Protein 4D70 (pdb70)

Secondary structure (DSSP, 8-state):
--HHHHHHHHHHHGGGS-HHHHHHHHTT--TT-EEEEEEEGGGTEEEEEEE--SHHHHHHSEEE-TTSPPTTSSEEEEEE-EETTEE-GGGTTGGG--TT-EEEEE-SS-EEEEEEEEEEEE-TT-GGGG---TTSEEEEEEEEETTTTEEEEEEEEE--/-HHHHHHHHHHHHGGGS-HHHHHHHHHT--TTSEEEEEEEGGGTEEEEEEE--SHHHHHHSEEEPTTSPPTTSSEEEEEE-EETTEE-GGGTTGGG--TT-EEEEE-SS-EEEEEEEEEEEE-TT-GGGG---TTSEEEEEEEEETTTTEEEEEEEEE--

B-factor: mean 38.38, std 15.75, range [11.03, 106.77]

Nearest PDB structures (foldseek):
  4d70-assembly2_B  TM=9.985E-01  e=7.814E-32  Clostridium perfringens
  6bwe-assembly1_B  TM=9.079E-01  e=1.221E-12  Corynebacterium diphtheriae NCTC 13129
  3rbi-assembly2_B  TM=9.084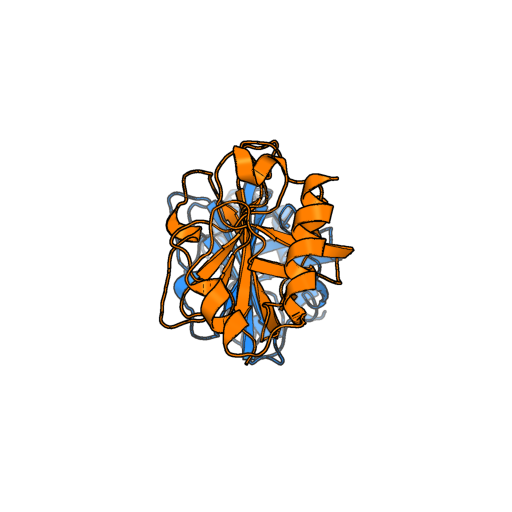E-01  e=9.986E-12  Streptococcus agalactiae serogroup V
  8guu-assembly1_A  TM=8.224E-01  e=3.821E-12  Streptococcus sanguinis SK36
  3rbj-assembly2_B  TM=8.511E-01  e=1.520E-11  Streptococcus agalactiae serogroup V

InterPro domains:
  IPR005754 Sortase family [PF04203] (65-185)
  IPR005754 Sortase family [TIGR01076] (64-184)
  IPR023365 Sortase domain superfamily [G3DSA:2.40.260.10] (28-187)
  IPR023365 Sortase domain superfamily [SSF63817] (53-186)
  IPR042000 Sortase D, type 2 [cd06166] (59-184)

Sequence (320 aa):
SSVEKKTLEEFKEKFNYSEEEKKKTLEEIKNGDGIALIDIEEKIGVHTVIAEGSTLDVLENNIGHFENTAMPGEENGNFSIAGHRNTINNEVFRNIDKLQVGDEIKITTLTDIFQQYEINEIFVTSPSDTDVLNQNLDEKTMTIVTCTNRGKDRYIVKAKLIGSSVEKKTLEEFKEKFNYSEEEEKKKTLEEIKNGDGIALIDIEKIGVHTVIAEGSTLDVLENNIGHFENTAMPGEENGNFSIAGHRNTINNEEVFRNIDKLQVGDEIKITTLTDIFQYEINEIFVTSPSDTDVLNQNLDEKTMTIIVTCCTNRGKDRYIVKAKLIG

CATH classification: 2.40.260.10

Organism: Clostridium perfringens (strain 13 / Type A) (NCBI:txid195102)

Structure (mmCIF, N/CA/C/O backbone):
data_4D70
#
_entry.id   4D70
#
_cell.length_a   38.776
_cell.length_b   65.582
_cell.length_c   68.057
_cell.angle_alpha   90.00
_cell.angle_beta   93.86
_cell.angle_gamma   90.00
#
_symmetry.space_group_name_H-M   'P 1 21 1'
#
loop_
_entity.id
_entity.type
_entity.pdbx_description
1 polymer 'SORTASE FAMILY PROTEIN'
2 water water
#
loop_
_atom_site.group_PDB
_atom_site.id
_atom_site.type_symbol
_atom_site.label_atom_id
_atom_site.label_alt_id
_atom_site.label_comp_id
_atom_site.label_asym_id
_atom_site.label_entity_id
_atom_site.label_seq_id
_atom_site.pdbx_PDB_ins_code
_atom_site.Cartn_x
_atom_site.Cartn_y
_atom_site.Cartn_z
_atom_site.occupancy
_atom_site.B_iso_or_equiv
_atom_site.auth_seq_id
_atom_site.auth_comp_id
_atom_site.auth_asym_id
_atom_site.auth_atom_id
_atom_site.pdbx_PDB_model_num
ATOM 1 N N . SER A 1 27 ? 23.521 13.176 -6.039 1.00 76.22 28 SER A N 1
ATOM 2 C CA . SER A 1 27 ? 23.878 11.984 -6.863 1.00 76.89 28 SER A CA 1
ATOM 3 C C . SER A 1 27 ? 22.961 11.930 -8.084 1.00 75.53 28 SER A C 1
ATOM 4 O O . SER A 1 27 ? 23.038 12.797 -8.943 1.00 81.04 28 SER A O 1
ATOM 6 N N . SER A 1 28 ? 22.141 10.899 -8.203 1.00 68.66 29 SER A N 1
ATOM 7 C CA . SER A 1 28 ? 21.375 10.721 -9.417 1.00 77.43 29 SER A CA 1
ATOM 8 C C . SER A 1 28 ? 19.950 11.147 -9.142 1.00 67.08 29 SER A C 1
ATOM 9 O O . SER A 1 28 ? 19.504 12.208 -9.570 1.00 55.02 29 SER A O 1
ATOM 12 N N . VAL A 1 29 ? 19.242 10.317 -8.405 1.00 64.07 30 VAL A N 1
ATOM 13 C CA . VAL A 1 29 ? 17.881 10.648 -8.009 1.00 63.60 30 VAL A CA 1
ATOM 14 C C . VAL A 1 29 ? 17.907 11.802 -7.032 1.00 55.14 30 VAL A C 1
ATOM 15 O O . VAL A 1 29 ? 16.980 12.606 -7.011 1.00 45.51 30 VAL A O 1
ATOM 19 N N . GLU A 1 30 ? 18.983 11.913 -6.252 1.00 59.12 31 GLU A N 1
ATOM 20 C CA . GLU A 1 30 ? 19.095 12.995 -5.285 1.00 57.46 31 GLU A CA 1
ATOM 21 C C . GLU A 1 30 ? 19.022 14.345 -5.996 1.00 61.07 31 GLU A C 1
ATOM 22 O O . GLU A 1 30 ? 18.191 15.181 -5.640 1.00 52.83 31 GLU A O 1
ATOM 28 N N . LYS A 1 31 ? 19.868 14.544 -7.009 1.00 61.11 32 LYS A N 1
ATOM 29 C CA . LYS A 1 31 ? 19.885 15.823 -7.720 1.00 62.63 32 LYS A CA 1
ATOM 30 C C . LYS A 1 31 ? 18.502 16.148 -8.280 1.00 56.42 32 LYS A C 1
ATOM 31 O O . LYS A 1 31 ? 18.026 17.280 -8.224 1.00 56.09 32 LYS A O 1
ATOM 37 N N . LYS A 1 32 ? 17.866 15.138 -8.843 1.00 56.20 33 LYS A N 1
ATOM 38 C CA . LYS A 1 32 ? 16.578 15.341 -9.433 1.00 54.87 33 LYS A CA 1
ATOM 39 C C . LYS A 1 32 ? 15.578 15.828 -8.382 1.00 58.74 33 LYS A C 1
ATOM 40 O O . LYS A 1 32 ? 14.896 16.830 -8.566 1.00 56.65 33 LYS A O 1
ATOM 46 N N . THR A 1 33 ? 15.474 15.085 -7.288 1.00 50.60 34 THR A N 1
ATOM 47 C CA . THR A 1 33 ? 14.556 15.452 -6.221 1.00 42.42 34 THR A CA 1
ATOM 48 C C . THR A 1 33 ? 14.863 16.853 -5.797 1.00 36.90 34 THR A C 1
ATOM 49 O O . THR A 1 33 ? 13.987 17.654 -5.547 1.00 37.05 34 THR A O 1
ATOM 53 N N . LEU A 1 34 ? 16.143 17.132 -5.712 1.00 37.56 35 LEU A N 1
ATOM 54 C CA . LEU A 1 34 ? 16.605 18.446 -5.277 1.00 42.31 35 LEU A CA 1
ATOM 55 C C . LEU A 1 34 ? 16.205 19.517 -6.255 1.00 44.37 35 LEU A C 1
ATOM 56 O O . LEU A 1 34 ? 15.674 20.546 -5.876 1.00 41.02 35 LEU A O 1
ATOM 61 N N . GLU A 1 35 ? 16.393 19.269 -7.536 1.00 51.73 36 GLU A N 1
ATOM 62 C CA . GLU A 1 35 ? 16.041 20.309 -8.523 1.00 51.39 36 GLU A CA 1
ATOM 63 C C . GLU A 1 35 ? 14.532 20.500 -8.643 1.00 44.76 36 GLU A C 1
ATOM 64 O O . GLU A 1 35 ? 14.044 21.622 -8.752 1.00 44.12 36 GLU A O 1
ATOM 70 N N . GLU A 1 36 ? 13.778 19.421 -8.535 1.00 47.87 37 GLU A N 1
ATOM 71 C CA . GLU A 1 36 ? 12.329 19.515 -8.655 1.00 48.60 37 GLU A CA 1
ATOM 72 C C . GLU A 1 36 ? 11.736 20.317 -7.524 1.00 49.67 37 GLU A C 1
ATOM 73 O O . GLU A 1 36 ? 10.733 21.014 -7.679 1.00 46.79 37 GLU A O 1
ATOM 79 N N . PHE A 1 37 ? 12.336 20.195 -6.337 1.00 48.34 38 PHE A N 1
ATOM 80 C CA . PHE A 1 37 ? 11.796 20.904 -5.202 1.00 40.67 38 PHE A CA 1
ATOM 81 C C . PHE A 1 37 ? 12.087 22.392 -5.365 1.00 39.12 38 PHE A C 1
ATOM 82 O O . PHE A 1 37 ? 11.214 23.226 -5.140 1.00 39.25 38 PHE A O 1
ATOM 90 N N . LYS A 1 38 ? 13.337 22.716 -5.678 1.00 35.98 39 LYS A N 1
ATOM 91 C CA . LYS A 1 38 ? 13.751 24.116 -5.850 1.00 44.33 39 LYS A CA 1
ATOM 92 C C . LYS A 1 38 ? 12.889 24.826 -6.853 1.00 48.22 39 LYS A C 1
ATOM 93 O O . LYS A 1 38 ? 12.539 25.994 -6.665 1.00 50.47 39 LYS A O 1
ATOM 99 N N . GLU A 1 39 ? 12.506 24.109 -7.909 1.00 51.65 40 GLU A N 1
ATOM 100 C CA . GLU A 1 39 ? 11.596 24.692 -8.889 1.00 49.93 40 GLU A CA 1
ATOM 101 C C . GLU A 1 39 ? 10.298 25.130 -8.245 1.00 49.87 40 GLU A C 1
ATOM 102 O O . GLU A 1 39 ? 9.708 26.078 -8.724 1.00 49.26 40 GLU A O 1
ATOM 108 N N . LYS A 1 40 ? 9.869 24.511 -7.129 1.00 39.15 41 LYS A N 1
ATOM 109 C CA . LYS A 1 40 ? 8.568 24.889 -6.568 1.00 39.90 41 LYS A CA 1
ATOM 110 C C . LYS A 1 40 ? 8.594 26.156 -5.733 1.00 37.43 41 LYS A C 1
ATOM 111 O O . LYS A 1 40 ? 7.551 26.702 -5.396 1.00 44.18 41 LYS A O 1
ATOM 117 N N . PHE A 1 41 ? 9.786 26.664 -5.436 1.00 36.97 42 PHE A N 1
ATOM 118 C CA . PHE A 1 41 ? 9.894 27.973 -4.798 1.00 40.07 42 PHE A CA 1
ATOM 119 C C . PHE A 1 41 ? 9.232 29.086 -5.586 1.00 48.20 42 PHE A C 1
ATOM 120 O O . PHE A 1 41 ? 8.875 30.129 -5.035 1.00 47.50 42 PHE A O 1
ATOM 128 N N . ASN A 1 42 ? 9.100 28.866 -6.887 1.00 52.03 43 ASN A N 1
ATOM 129 C CA . ASN A 1 42 ? 8.484 29.865 -7.781 1.00 58.21 43 ASN A CA 1
ATOM 130 C C . ASN A 1 42 ? 6.994 29.632 -7.977 1.00 53.25 43 ASN A C 1
ATOM 131 O O . ASN A 1 42 ? 6.355 30.289 -8.776 1.00 51.88 43 ASN A O 1
ATOM 136 N N . TYR A 1 43 ? 6.421 28.733 -7.186 1.00 47.74 44 TYR A N 1
ATOM 137 C CA . TYR A 1 43 ? 4.997 28.485 -7.256 1.00 48.10 44 TYR A CA 1
ATOM 138 C C . TYR A 1 43 ? 4.380 29.627 -6.532 1.00 51.78 44 TYR A C 1
ATOM 139 O O . TYR A 1 43 ? 5.051 30.329 -5.768 1.00 56.25 44 TYR A O 1
ATOM 148 N N . SER A 1 44 ? 3.096 29.819 -6.761 1.00 52.33 45 SER A N 1
ATOM 149 C CA . SER A 1 44 ? 2.329 30.774 -5.993 1.00 59.54 45 SER A CA 1
ATOM 150 C C . SER A 1 44 ? 1.994 30.114 -4.676 1.00 67.48 45 SER A C 1
ATOM 151 O O . SER A 1 44 ? 2.278 28.936 -4.430 1.00 63.46 45 SER A O 1
ATOM 154 N N . GLU A 1 45 ? 1.327 30.872 -3.834 1.00 72.85 46 GLU A N 1
ATOM 155 C CA . GLU A 1 45 ? 1.055 30.397 -2.509 1.00 80.44 46 GLU A CA 1
ATOM 156 C C . GLU A 1 45 ? 0.050 29.248 -2.451 1.00 76.06 46 GLU A C 1
ATOM 157 O O . GLU A 1 45 ? 0.284 28.298 -1.719 1.00 64.85 46 GLU A O 1
ATOM 163 N N . GLU A 1 46 ? -1.027 29.290 -3.228 1.00 73.39 47 GLU A N 1
ATOM 164 C CA . GLU A 1 46 ? -1.992 28.196 -3.200 1.00 80.61 47 GLU A CA 1
ATOM 165 C C . GLU A 1 46 ? -1.350 26.959 -3.819 1.00 73.22 47 GLU A C 1
ATOM 166 O O . GLU A 1 46 ? -1.636 25.837 -3.411 1.00 71.64 47 GLU A O 1
ATOM 172 N N . GLU A 1 47 ? -0.482 27.159 -4.800 1.00 70.33 48 GLU A N 1
ATOM 173 C CA . GLU A 1 47 ? 0.195 26.023 -5.409 1.00 71.10 48 GLU A CA 1
ATOM 174 C C . GLU A 1 47 ? 1.112 25.359 -4.401 1.00 65.76 48 GLU A C 1
ATOM 175 O O . GLU A 1 47 ? 1.240 24.130 -4.369 1.00 61.97 48 GLU A O 1
ATOM 181 N N . LYS A 1 48 ? 1.767 26.187 -3.598 1.00 62.12 49 LYS A N 1
ATOM 182 C CA . LYS A 1 48 ? 2.616 25.678 -2.548 1.00 61.44 49 LYS A CA 1
ATOM 183 C C . LYS A 1 48 ? 1.770 24.906 -1.557 1.00 63.52 49 LYS A C 1
ATOM 184 O O . LYS A 1 48 ? 2.034 23.732 -1.273 1.00 59.09 49 LYS A O 1
ATOM 190 N N . LYS A 1 49 ? 0.714 25.545 -1.084 1.00 64.35 50 LYS A N 1
ATOM 191 C CA . LYS A 1 49 ? -0.136 24.924 -0.099 1.00 64.46 50 LYS A CA 1
ATOM 192 C C . LYS A 1 49 ? -0.708 23.646 -0.640 1.00 63.46 50 LYS A C 1
ATOM 193 O O . LYS A 1 49 ? -0.803 22.682 0.089 1.00 64.71 50 LYS A O 1
ATOM 199 N N . LYS A 1 50 ? -1.046 23.635 -1.929 1.00 66.63 51 LYS A N 1
ATOM 200 C CA . LYS A 1 50 ? -1.611 22.458 -2.557 1.00 63.82 51 LYS A CA 1
ATOM 201 C C . LYS A 1 50 ? -0.605 21.356 -2.590 1.00 61.19 51 LYS A C 1
ATOM 202 O O . LYS A 1 50 ? -0.965 20.216 -2.436 1.00 60.13 51 LYS A O 1
ATOM 208 N N . THR A 1 51 ? 0.659 21.671 -2.822 1.00 63.57 52 THR A N 1
ATOM 209 C CA . THR A 1 51 ? 1.651 20.595 -2.818 1.00 65.71 52 THR A CA 1
ATOM 210 C C . THR A 1 51 ? 1.914 20.102 -1.406 1.00 59.09 52 THR A C 1
ATOM 211 O O . THR A 1 51 ? 2.331 18.983 -1.239 1.00 61.78 52 THR A O 1
ATOM 215 N N . LEU A 1 52 ? 1.630 20.915 -0.399 1.00 70.97 53 LEU A N 1
ATOM 216 C CA . LEU A 1 52 ? 1.758 20.479 0.979 1.00 74.89 53 LEU A CA 1
ATOM 217 C C . LEU A 1 52 ? 0.851 19.262 1.171 1.00 73.50 53 LEU A C 1
ATOM 218 O O . LEU A 1 52 ? 1.319 18.176 1.455 1.00 69.85 53 LEU A O 1
ATOM 223 N N . GLU A 1 53 ? -0.438 19.431 0.947 1.00 69.70 54 GLU A N 1
ATOM 224 C CA . GLU A 1 53 ? -1.339 18.279 0.897 1.00 64.29 54 GLU A CA 1
ATOM 225 C C . GLU A 1 53 ? -0.864 17.644 -0.392 1.00 68.22 54 GLU A C 1
ATOM 226 O O . GLU A 1 53 ? -0.142 18.305 -1.114 1.00 76.34 54 GLU A O 1
ATOM 232 N N . GLU A 1 54 ? -1.182 16.394 -0.694 1.00 68.21 55 GLU A N 1
ATOM 233 C CA . GLU A 1 54 ? -0.653 15.764 -1.941 1.00 67.53 55 GLU A CA 1
ATOM 234 C C . GLU A 1 54 ? 0.773 15.196 -1.866 1.00 55.44 55 GLU A C 1
ATOM 235 O O . GLU A 1 54 ? 1.193 14.445 -2.755 1.00 49.81 55 GLU A O 1
ATOM 241 N N . ILE A 1 55 ? 1.520 15.507 -0.808 1.00 54.70 56 ILE A N 1
ATOM 242 C CA . ILE A 1 55 ? 2.901 15.012 -0.721 1.00 52.08 56 ILE A CA 1
ATOM 243 C C . ILE A 1 55 ? 2.925 13.496 -0.757 1.00 52.90 56 ILE A C 1
ATOM 244 O O . ILE A 1 55 ? 2.160 12.864 -0.072 1.00 53.10 56 ILE A O 1
ATOM 249 N N . LYS A 1 56 ? 3.831 12.913 -1.531 1.00 54.15 57 LYS A N 1
ATOM 250 C CA . LYS A 1 56 ? 4.026 11.461 -1.550 1.00 52.18 57 LYS A CA 1
ATOM 251 C C . LYS A 1 56 ? 5.467 11.031 -1.188 1.00 48.90 57 LYS A C 1
ATOM 252 O O . LYS A 1 56 ? 6.428 11.794 -1.375 1.00 43.58 57 LYS A O 1
ATOM 258 N N . ASN A 1 57 ? 5.607 9.791 -0.734 1.00 39.68 58 ASN A N 1
ATOM 259 C CA . ASN A 1 57 ? 6.895 9.275 -0.378 1.00 40.46 58 ASN A CA 1
ATOM 260 C C . ASN A 1 57 ? 7.835 9.498 -1.536 1.00 46.29 58 ASN A C 1
ATOM 261 O O . ASN A 1 57 ? 7.490 9.189 -2.670 1.00 44.90 58 ASN A O 1
ATOM 266 N N . GLY A 1 58 ? 9.006 10.066 -1.270 1.00 41.25 59 GLY A N 1
ATOM 267 C CA . GLY A 1 58 ? 9.988 10.353 -2.304 1.00 36.92 59 GLY A CA 1
ATOM 268 C C . GLY A 1 58 ? 9.951 11.764 -2.839 1.00 34.49 59 GLY A C 1
ATOM 269 O O . GLY A 1 58 ? 10.916 12.194 -3.424 1.00 36.80 59 GLY A O 1
ATOM 270 N N . ASP A 1 59 ? 8.860 12.498 -2.627 1.00 35.83 60 ASP A N 1
ATOM 271 C CA . ASP A 1 59 ? 8.846 13.927 -2.944 1.00 36.32 60 ASP A CA 1
ATOM 272 C C . ASP A 1 59 ? 9.757 14.759 -1.995 1.00 44.45 60 ASP A C 1
ATOM 273 O O . ASP A 1 59 ? 9.743 14.537 -0.776 1.00 38.94 60 ASP A O 1
ATOM 278 N N . GLY A 1 60 ? 10.463 15.751 -2.550 1.00 36.99 61 GLY A N 1
ATOM 279 C CA . GLY A 1 60 ? 11.180 16.749 -1.783 1.00 37.79 61 GLY A CA 1
ATOM 280 C C . GLY A 1 60 ? 10.255 17.534 -0.899 1.00 40.57 61 GLY A C 1
ATOM 281 O O . GLY A 1 60 ? 9.169 17.931 -1.338 1.00 31.54 61 GLY A O 1
ATOM 282 N N . ILE A 1 61 ? 10.647 17.737 0.375 1.00 35.22 62 ILE A N 1
ATOM 283 C CA . ILE A 1 61 ? 9.831 18.564 1.263 1.00 35.21 62 ILE A CA 1
ATOM 284 C C . ILE A 1 61 ? 10.554 19.754 1.879 1.00 32.93 62 ILE A C 1
ATOM 285 O O . ILE A 1 61 ? 9.916 20.621 2.418 1.00 32.69 62 ILE A O 1
ATOM 290 N N . ALA A 1 62 ? 11.878 19.740 1.836 1.00 32.02 63 ALA A N 1
ATOM 291 C CA . ALA A 1 62 ? 12.692 20.813 2.377 1.00 30.92 63 ALA A CA 1
ATOM 292 C C . ALA A 1 62 ? 14.098 20.659 1.834 1.00 31.52 63 ALA A C 1
ATOM 293 O O . ALA A 1 62 ? 14.526 19.570 1.434 1.00 34.28 63 ALA A O 1
ATOM 295 N N . LEU A 1 63 ? 14.821 21.741 1.914 1.00 25.39 64 LEU A N 1
ATOM 296 C CA . LEU A 1 63 ? 16.221 21.722 1.761 1.00 27.10 64 LEU A CA 1
ATOM 297 C C . LEU A 1 63 ? 16.860 21.668 3.149 1.00 26.52 64 LEU A C 1
ATOM 298 O O . LEU A 1 63 ? 16.324 22.171 4.136 1.00 30.17 64 LEU A O 1
ATOM 303 N N . ILE A 1 64 ? 17.991 21.050 3.198 1.00 26.24 65 ILE A N 1
ATOM 304 C CA . ILE A 1 64 ? 18.826 21.026 4.384 1.00 27.39 65 ILE A CA 1
ATOM 305 C C . ILE A 1 64 ? 20.211 21.545 4.045 1.00 28.42 65 ILE A C 1
ATOM 306 O O . ILE A 1 64 ? 20.868 21.101 3.093 1.00 32.54 65 ILE A O 1
ATOM 311 N N . ASP A 1 65 ? 20.684 22.485 4.850 1.00 29.35 66 ASP A N 1
ATOM 312 C CA . ASP A 1 65 ? 22.053 22.991 4.774 1.00 31.81 66 ASP A CA 1
ATOM 313 C C . ASP A 1 65 ? 22.702 22.935 6.132 1.00 28.08 66 ASP A C 1
ATOM 314 O O . ASP A 1 65 ? 22.146 23.425 7.106 1.00 28.96 66 ASP A O 1
ATOM 319 N N . ILE A 1 66 ? 23.841 22.260 6.205 1.00 30.34 67 ILE A N 1
ATOM 320 C CA . ILE A 1 66 ? 24.679 22.223 7.388 1.00 30.03 67 ILE A CA 1
ATOM 321 C C . ILE A 1 66 ? 26.098 22.664 7.038 1.00 32.39 67 ILE A C 1
ATOM 322 O O . ILE A 1 66 ? 26.923 21.883 6.543 1.00 33.79 67 ILE A O 1
ATOM 327 N N A GLU A 1 67 ? 26.361 23.928 7.298 0.70 39.91 68 GLU A N 1
ATOM 328 N N B GLU A 1 67 ? 26.367 23.933 7.299 0.30 35.24 68 GLU A N 1
ATOM 329 C CA A GLU A 1 67 ? 27.589 24.570 6.844 0.70 40.05 68 GLU A CA 1
ATOM 330 C CA B GLU A 1 67 ? 27.602 24.570 6.864 0.30 35.58 68 GLU A CA 1
ATOM 331 C C A GLU A 1 67 ? 28.797 23.833 7.385 0.70 41.10 68 GLU A C 1
ATOM 332 C C B GLU A 1 67 ? 28.806 23.831 7.383 0.30 37.36 68 GLU A C 1
ATOM 333 O O A GLU A 1 67 ? 29.752 23.648 6.664 0.70 44.41 68 GLU A O 1
ATOM 334 O O B GLU A 1 67 ? 29.764 23.657 6.654 0.30 38.81 68 GLU A O 1
ATOM 345 N N . LYS A 1 68 ? 28.746 23.378 8.631 1.00 35.88 69 LYS A N 1
ATOM 346 C CA . LYS A 1 68 ? 29.938 22.820 9.294 1.00 39.09 69 LYS A CA 1
ATOM 347 C C . LYS A 1 68 ? 30.492 21.596 8.599 1.00 38.27 69 LYS A C 1
ATOM 348 O O . LYS A 1 68 ? 31.707 21.372 8.626 1.00 40.53 69 LYS A O 1
ATOM 354 N N . ILE A 1 69 ? 29.628 20.857 7.911 1.00 35.53 70 ILE A N 1
ATOM 355 C CA . ILE A 1 69 ? 30.038 19.647 7.198 1.00 34.68 70 ILE A CA 1
ATOM 356 C C . ILE A 1 69 ? 29.716 19.624 5.693 1.00 38.40 70 ILE A C 1
ATOM 357 O O . ILE A 1 69 ? 29.763 18.572 5.074 1.00 38.50 70 ILE A O 1
ATOM 362 N N . GLY A 1 70 ? 29.425 20.777 5.106 1.00 35.78 71 GLY A N 1
ATOM 363 C CA . GLY A 1 70 ? 29.211 20.854 3.684 1.00 42.05 71 GLY A CA 1
ATOM 364 C C . GLY A 1 70 ? 28.002 20.123 3.191 1.00 46.31 71 GLY A C 1
ATOM 365 O O . GLY A 1 70 ? 27.974 19.731 2.050 1.00 44.87 71 GLY A O 1
ATOM 366 N N . VAL A 1 71 ? 26.977 19.933 4.028 1.00 43.23 72 VAL A N 1
ATOM 367 C CA . VAL A 1 71 ? 25.769 19.297 3.567 1.00 36.90 72 VAL A CA 1
ATOM 368 C C . VAL A 1 71 ? 24.834 20.353 2.978 1.00 35.36 72 VAL A C 1
ATOM 369 O O . VAL A 1 71 ? 24.531 21.352 3.612 1.00 35.39 72 VAL A O 1
ATOM 373 N N . HIS A 1 72 ? 24.408 20.136 1.737 1.00 34.71 73 HIS A N 1
ATOM 374 C CA . HIS A 1 72 ? 23.554 21.066 1.011 1.00 37.01 73 HIS A CA 1
ATOM 375 C C . HIS A 1 72 ? 22.734 20.211 0.108 1.00 41.17 73 HIS A C 1
ATOM 376 O O . HIS A 1 72 ? 23.141 19.931 -1.018 1.00 37.85 73 HIS A O 1
ATOM 383 N N . THR A 1 73 ? 21.568 19.778 0.565 1.00 34.17 74 THR A N 1
ATOM 384 C CA . THR A 1 73 ? 20.775 18.892 -0.265 1.00 36.22 74 THR A CA 1
ATOM 385 C C . THR A 1 73 ? 19.308 19.016 0.082 1.00 32.49 74 THR A C 1
ATOM 386 O O . THR A 1 73 ? 18.862 20.067 0.505 1.00 30.72 74 THR A O 1
ATOM 390 N N . VAL A 1 74 ? 18.554 17.961 -0.186 1.00 31.88 75 VAL A N 1
ATOM 391 C CA . VAL A 1 74 ? 17.124 17.955 -0.113 1.00 30.96 75 VAL A CA 1
ATOM 392 C C . VAL A 1 74 ? 16.699 16.821 0.824 1.00 28.74 75 VAL A C 1
ATOM 393 O O . VAL A 1 74 ? 17.438 15.858 0.998 1.00 31.07 75 VAL A O 1
ATOM 397 N N . ILE A 1 75 ? 15.522 16.990 1.422 1.00 32.14 76 ILE A N 1
ATOM 398 C CA . ILE A 1 75 ? 14.892 15.980 2.242 1.00 32.44 76 ILE A CA 1
ATOM 399 C C . ILE A 1 75 ? 13.698 15.462 1.542 1.00 29.40 76 ILE A C 1
ATOM 400 O O . ILE A 1 75 ? 12.861 16.232 1.157 1.00 30.58 76 ILE A O 1
ATOM 405 N N . ALA A 1 76 ? 13.626 14.139 1.392 1.00 30.74 77 ALA A N 1
ATOM 406 C CA . ALA A 1 76 ? 12.427 13.500 0.777 1.00 34.56 77 ALA A CA 1
ATOM 407 C C . ALA A 1 76 ? 11.434 13.044 1.822 1.00 36.28 77 ALA A C 1
ATOM 408 O O . ALA A 1 76 ? 11.809 12.728 2.936 1.00 35.25 77 ALA A O 1
ATOM 410 N N . GLU A 1 77 ? 10.166 12.949 1.457 1.00 34.84 78 GLU A N 1
ATOM 411 C CA . GLU A 1 77 ? 9.198 12.329 2.325 1.00 31.24 78 GLU A CA 1
ATOM 412 C C . GLU A 1 77 ? 9.327 10.825 2.406 1.00 34.58 78 GLU A C 1
ATOM 413 O O . GLU A 1 77 ? 9.544 10.160 1.416 1.00 36.43 78 GLU A O 1
ATOM 419 N N . GLY A 1 78 ? 9.227 10.289 3.623 1.00 29.80 79 GLY A N 1
ATOM 420 C CA . GLY A 1 78 ? 9.287 8.872 3.845 1.00 33.43 79 GLY A CA 1
ATOM 421 C C . GLY A 1 78 ? 10.593 8.362 4.365 1.00 32.55 79 GLY A C 1
ATOM 422 O O . GLY A 1 78 ? 11.648 8.994 4.190 1.00 39.62 79 GLY A O 1
ATOM 423 N N . SER A 1 79 ? 10.528 7.210 5.013 1.00 33.28 80 SER A N 1
ATOM 424 C CA . SER A 1 79 ? 11.736 6.586 5.519 1.00 39.57 80 SER A CA 1
ATOM 425 C C . SER A 1 79 ? 11.754 5.102 5.157 1.00 39.73 80 SER A C 1
ATOM 426 O O . SER A 1 79 ? 12.360 4.326 5.867 1.00 35.26 80 SER A O 1
ATOM 429 N N . THR A 1 80 ? 11.125 4.723 4.040 1.00 42.42 81 THR A N 1
ATOM 430 C CA . THR A 1 80 ? 11.197 3.345 3.555 1.00 45.81 81 THR A CA 1
ATOM 431 C C . THR A 1 80 ? 12.553 3.115 2.927 1.00 46.56 81 THR A C 1
ATOM 432 O O . THR A 1 80 ? 13.280 4.060 2.620 1.00 39.03 81 THR A O 1
ATOM 436 N N . LEU A 1 81 ? 12.872 1.853 2.688 1.00 51.89 82 LEU A N 1
ATOM 437 C CA . LEU A 1 81 ? 14.147 1.499 2.065 1.00 52.10 82 LEU A CA 1
ATOM 438 C C . LEU A 1 81 ? 14.293 2.115 0.703 1.00 53.01 82 LEU A C 1
ATOM 439 O O . LEU A 1 81 ? 15.388 2.553 0.308 1.00 53.29 82 LEU A O 1
ATOM 444 N N . ASP A 1 82 ? 13.188 2.158 -0.018 1.00 48.19 83 ASP A N 1
ATOM 445 C CA . ASP A 1 82 ? 13.189 2.743 -1.330 1.00 52.19 83 ASP A CA 1
ATOM 446 C C . ASP A 1 82 ? 13.541 4.206 -1.323 1.00 46.91 83 ASP A C 1
ATOM 447 O O . ASP A 1 82 ? 14.228 4.675 -2.217 1.00 52.35 83 ASP A O 1
ATOM 452 N N . VAL A 1 83 ? 13.015 4.954 -0.360 1.00 50.93 84 VAL A N 1
ATOM 453 C CA . VAL A 1 83 ? 13.315 6.384 -0.285 1.00 46.29 84 VAL A CA 1
ATOM 454 C C . VAL A 1 83 ? 14.766 6.566 0.097 1.00 45.15 84 VAL A C 1
ATOM 455 O O . VAL A 1 83 ? 15.526 7.259 -0.582 1.00 43.42 84 VAL A O 1
ATOM 459 N N . LEU A 1 84 ? 15.147 5.888 1.177 1.00 45.55 85 LEU A N 1
ATOM 460 C CA . LEU A 1 84 ? 16.455 6.080 1.766 1.00 46.61 85 LEU A CA 1
ATOM 461 C C . LEU A 1 84 ? 17.610 5.599 0.905 1.00 53.31 85 LEU A C 1
ATOM 462 O O . LEU A 1 84 ? 18.735 5.996 1.150 1.00 53.94 85 LEU A O 1
ATOM 467 N N . GLU A 1 85 ? 17.328 4.803 -0.118 1.00 53.16 86 GLU A N 1
ATOM 468 C CA . GLU A 1 85 ? 18.354 4.412 -1.048 1.00 59.43 86 GLU A CA 1
ATOM 469 C C . GLU A 1 85 ? 18.893 5.639 -1.758 1.00 57.91 86 GLU A C 1
ATOM 470 O O . GLU A 1 85 ? 20.096 5.762 -1.977 1.00 58.15 86 GLU A O 1
ATOM 476 N N . ASN A 1 86 ? 18.009 6.576 -2.082 1.00 49.49 87 ASN A N 1
ATOM 477 C CA . ASN A 1 86 ? 18.419 7.762 -2.834 1.00 52.36 87 ASN A CA 1
ATOM 478 C C . ASN A 1 86 ? 18.477 9.069 -2.103 1.00 49.96 87 ASN A C 1
ATOM 479 O O . ASN A 1 86 ? 19.134 9.996 -2.560 1.00 48.19 87 ASN A O 1
ATOM 484 N N . ASN A 1 87 ? 17.766 9.171 -0.991 1.00 45.05 88 ASN A N 1
ATOM 485 C CA . ASN A 1 87 ? 17.691 10.446 -0.325 1.00 37.15 88 ASN A CA 1
ATOM 486 C C . ASN A 1 87 ? 17.715 10.311 1.168 1.00 38.47 88 ASN A C 1
ATOM 487 O O . ASN A 1 87 ? 17.429 9.271 1.734 1.00 37.53 88 ASN A O 1
ATOM 492 N N . ILE A 1 88 ? 17.990 11.434 1.795 1.00 39.06 89 ILE A N 1
ATOM 493 C CA . ILE A 1 88 ? 17.676 11.630 3.203 1.00 38.39 89 ILE A CA 1
ATOM 494 C C . ILE A 1 88 ? 16.153 11.643 3.289 1.00 31.03 89 ILE A C 1
ATOM 495 O O . ILE A 1 88 ? 15.504 12.263 2.463 1.00 32.63 89 ILE A O 1
ATOM 500 N N . GLY A 1 89 ? 15.584 11.023 4.290 1.00 30.82 90 GLY A N 1
ATOM 501 C CA . GLY A 1 89 ? 14.130 10.850 4.338 1.00 34.77 90 GLY A CA 1
ATOM 502 C C . GLY A 1 89 ? 13.503 11.348 5.611 1.00 34.63 90 GLY A C 1
ATOM 503 O O . GLY A 1 89 ? 14.173 11.397 6.659 1.00 31.92 90 GLY A O 1
ATOM 504 N N . HIS A 1 90 ? 12.245 11.765 5.529 1.00 29.74 91 HIS A N 1
ATOM 505 C CA . HIS A 1 90 ? 11.515 12.293 6.690 1.00 29.85 91 HIS A CA 1
ATOM 506 C C . HIS A 1 90 ? 10.680 11.163 7.255 1.00 30.60 91 HIS A C 1
ATOM 507 O O . HIS A 1 90 ? 9.880 10.546 6.528 1.00 30.04 91 HIS A O 1
ATOM 514 N N . PHE A 1 91 ? 10.823 10.878 8.538 1.00 26.86 92 PHE A N 1
ATOM 515 C CA . PHE A 1 91 ? 9.954 9.884 9.173 1.00 29.40 92 PHE A CA 1
ATOM 516 C C . PHE A 1 91 ? 8.497 10.356 9.152 1.00 33.51 92 PHE A C 1
ATOM 517 O O . PHE A 1 91 ? 8.126 11.445 9.653 1.00 30.45 92 PHE A O 1
ATOM 525 N N . GLU A 1 92 ? 7.668 9.463 8.651 1.00 37.43 93 GLU A N 1
ATOM 526 C CA . GLU A 1 92 ? 6.265 9.724 8.291 1.00 44.15 93 GLU A CA 1
ATOM 527 C C . GLU A 1 92 ? 5.412 10.405 9.359 1.00 38.09 93 GLU A C 1
ATOM 528 O O . GLU A 1 92 ? 4.684 11.356 9.095 1.00 41.23 93 GLU A O 1
ATOM 534 N N . ASN A 1 93 ? 5.435 9.902 10.543 1.00 32.43 94 ASN A N 1
ATOM 535 C CA . ASN A 1 93 ? 4.500 10.456 11.536 1.00 42.87 94 ASN A CA 1
ATOM 536 C C . ASN A 1 93 ? 5.153 11.511 12.440 1.00 37.00 94 ASN A C 1
ATOM 537 O O . ASN A 1 93 ? 4.731 11.743 13.554 1.00 42.20 94 ASN A O 1
ATOM 542 N N . THR A 1 94 ? 6.200 12.156 11.953 1.00 32.75 95 THR A N 1
ATOM 543 C CA . THR A 1 94 ? 6.831 13.203 12.730 1.00 26.39 95 THR A CA 1
ATOM 544 C C . THR A 1 94 ? 6.517 14.585 12.187 1.00 28.40 95 THR A C 1
ATOM 545 O O . THR A 1 94 ? 6.141 14.759 11.029 1.00 26.32 95 THR A O 1
ATOM 549 N N . ALA A 1 95 ? 6.680 15.577 13.050 1.00 26.44 96 ALA A N 1
ATOM 550 C CA . ALA A 1 95 ? 6.444 16.954 12.686 1.00 28.81 96 ALA A CA 1
ATOM 551 C C . ALA A 1 95 ? 7.129 17.337 11.402 1.00 29.31 96 ALA A C 1
ATOM 552 O O . ALA A 1 95 ? 8.197 16.810 11.028 1.00 25.18 96 ALA A O 1
ATOM 554 N N . MET A 1 96 ? 6.541 18.326 10.756 1.00 30.57 97 MET A N 1
ATOM 555 C CA . MET A 1 96 ? 7.164 18.979 9.609 1.00 32.05 97 MET A CA 1
ATOM 556 C C . MET A 1 96 ? 8.035 20.120 10.096 1.00 24.67 97 MET A C 1
ATOM 557 O O . MET A 1 96 ? 7.993 20.538 11.279 1.00 23.31 97 MET A O 1
ATOM 562 N N . PRO A 1 97 ? 8.915 20.614 9.227 1.00 28.60 98 PRO A N 1
ATOM 563 C CA . PRO A 1 97 ? 9.855 21.581 9.685 1.00 28.63 98 PRO A CA 1
ATOM 564 C C . PRO A 1 97 ? 9.181 22.772 10.322 1.00 29.50 98 PRO A C 1
ATOM 565 O O . PRO A 1 97 ? 8.168 23.229 9.848 1.00 29.88 98 PRO A O 1
ATOM 569 N N . GLY A 1 98 ? 9.746 23.257 11.411 1.00 27.33 99 GLY A N 1
ATOM 570 C CA . GLY A 1 98 ? 9.237 24.430 12.098 1.00 29.35 99 GLY A CA 1
ATOM 571 C C . GLY A 1 98 ? 8.036 24.212 12.997 1.00 31.51 99 GLY A C 1
ATOM 572 O O . GLY A 1 98 ? 7.647 25.126 13.713 1.00 31.75 99 GLY A O 1
ATOM 573 N N A GLU A 1 99 ? 7.474 23.010 12.988 0.70 25.21 100 GLU A N 1
ATOM 574 N N B GLU A 1 99 ? 7.466 23.011 12.982 0.30 27.50 100 GLU A N 1
ATOM 575 C CA A GLU A 1 99 ? 6.258 22.747 13.749 0.70 27.66 100 GLU A CA 1
ATOM 576 C CA B GLU A 1 99 ? 6.247 22.744 13.736 0.30 28.14 100 GLU A CA 1
ATOM 577 C C A GLU A 1 99 ? 6.549 22.330 15.171 0.70 27.98 100 GLU A C 1
ATOM 578 C C B GLU A 1 99 ? 6.541 22.314 15.159 0.30 27.75 100 GLU A C 1
ATOM 579 O O A GLU A 1 99 ? 7.635 21.903 15.488 0.70 25.91 100 GLU A O 1
ATOM 580 O O B GLU A 1 99 ? 7.634 21.878 15.470 0.30 26.55 100 GLU A O 1
ATOM 591 N N . ASN A 1 100 ? 5.555 22.462 16.030 1.00 26.62 101 ASN A N 1
ATOM 592 C CA . ASN A 1 100 ? 5.598 21.832 17.332 1.00 26.50 101 ASN A CA 1
ATOM 593 C C . ASN A 1 100 ? 5.888 20.348 17.144 1.00 24.45 101 ASN A C 1
ATOM 594 O O . ASN A 1 100 ? 5.399 19.723 16.211 1.00 25.96 101 ASN A O 1
ATOM 599 N N . GLY A 1 101 ? 6.677 19.768 18.037 1.00 21.06 102 GLY A N 1
ATOM 600 C CA . GLY A 1 101 ? 7.068 18.375 17.889 1.00 22.29 102 GLY A CA 1
ATOM 601 C C . GLY A 1 101 ? 8.480 18.275 17.366 1.00 22.02 102 GLY A C 1
ATOM 602 O O . GLY A 1 101 ? 9.273 19.206 17.516 1.00 21.69 102 GLY A O 1
ATOM 603 N N . ASN A 1 102 ? 8.775 17.141 16.748 1.00 19.92 103 ASN A N 1
ATOM 604 C CA . ASN A 1 102 ? 10.165 16.756 16.517 1.00 20.23 103 ASN A CA 1
ATOM 605 C C . ASN A 1 102 ? 10.263 16.267 15.092 1.00 22.60 103 ASN A C 1
ATOM 606 O O . ASN A 1 102 ? 9.974 15.139 14.800 1.00 21.65 103 ASN A O 1
ATOM 611 N N . PHE A 1 103 ? 10.720 17.155 14.214 1.00 21.88 104 PHE A N 1
ATOM 612 C CA . PHE A 1 103 ? 10.919 16.886 12.794 1.00 24.60 104 PHE A CA 1
ATOM 613 C C . PHE A 1 103 ? 12.109 15.918 12.686 1.00 25.75 104 PHE A C 1
ATOM 614 O O . PHE A 1 103 ? 13.244 16.316 12.959 1.00 20.34 104 PHE A O 1
ATOM 622 N N . SER A 1 104 ? 11.818 14.684 12.279 1.00 24.12 105 SER A N 1
ATOM 623 C CA . SER A 1 104 ? 12.782 13.619 12.277 1.00 22.44 105 SER A CA 1
ATOM 624 C C . SER A 1 104 ? 13.174 13.115 10.907 1.00 21.75 105 SER A C 1
ATOM 625 O O . SER A 1 104 ? 12.343 12.922 10.020 1.00 24.74 105 SER A O 1
ATOM 628 N N . ILE A 1 105 ? 14.475 12.974 10.713 1.00 23.51 106 ILE A N 1
ATOM 629 C CA . ILE A 1 105 ? 15.021 12.587 9.423 1.00 23.18 106 ILE A CA 1
ATOM 630 C C . ILE A 1 105 ? 15.950 11.420 9.555 1.00 25.58 106 ILE A C 1
ATOM 631 O O . ILE A 1 105 ? 16.636 11.244 10.590 1.00 24.05 106 ILE A O 1
ATOM 636 N N . ALA A 1 106 ? 15.994 10.603 8.510 1.00 24.78 107 ALA A N 1
ATOM 637 C CA . ALA A 1 106 ? 16.787 9.343 8.518 1.00 26.94 107 ALA A CA 1
ATOM 638 C C . ALA A 1 106 ? 17.855 9.488 7.482 1.00 29.04 107 ALA A C 1
ATOM 639 O O . ALA A 1 106 ? 17.587 9.879 6.334 1.00 27.87 107 ALA A O 1
ATOM 641 N N . GLY A 1 107 ? 19.070 9.202 7.878 1.00 33.31 108 GLY A N 1
ATOM 642 C CA . GLY A 1 107 ? 20.217 9.350 7.027 1.00 37.38 108 GLY A CA 1
ATOM 643 C C . GLY A 1 107 ? 21.002 8.073 6.857 1.00 39.07 108 GLY A C 1
ATOM 644 O O . GLY A 1 107 ? 22.200 8.081 6.662 1.00 43.15 108 GLY A O 1
ATOM 645 N N . HIS A 1 108 ? 20.294 6.975 6.920 1.00 43.28 109 HIS A N 1
ATOM 646 C CA . HIS A 1 108 ? 20.910 5.668 6.709 1.00 45.87 109 HIS A CA 1
ATOM 647 C C . HIS A 1 108 ? 19.866 4.775 6.118 1.00 49.43 109 HIS A C 1
ATOM 648 O O . HIS A 1 108 ? 18.659 5.041 6.294 1.00 43.99 109 HIS A O 1
ATOM 655 N N . ARG A 1 109 ? 20.332 3.734 5.433 1.00 44.43 110 ARG A N 1
ATOM 656 C CA . ARG A 1 109 ? 19.464 2.675 4.927 1.00 48.90 110 ARG A CA 1
ATOM 657 C C . ARG A 1 109 ? 20.005 1.361 5.470 1.00 49.85 110 ARG A C 1
ATOM 658 O O . ARG A 1 109 ? 21.143 1.000 5.194 1.00 44.69 110 ARG A O 1
ATOM 666 N N . ASN A 1 110 ? 19.217 0.696 6.301 1.00 54.66 111 ASN A N 1
ATOM 667 C CA . ASN A 1 110 ? 19.691 -0.449 7.058 1.00 55.09 111 ASN A CA 1
ATOM 668 C C . ASN A 1 110 ? 20.956 -0.053 7.795 1.00 55.80 111 ASN A C 1
ATOM 669 O O . ASN A 1 110 ? 20.935 0.914 8.527 1.00 49.00 111 ASN A O 1
ATOM 674 N N . THR A 1 111 ? 22.064 -0.764 7.615 1.00 54.73 112 THR A N 1
ATOM 675 C CA . THR A 1 111 ? 23.293 -0.421 8.339 1.00 63.74 112 THR A CA 1
ATOM 676 C C . THR A 1 111 ? 24.248 0.518 7.573 1.00 61.88 112 THR A C 1
ATOM 677 O O . THR A 1 111 ? 25.398 0.674 7.972 1.00 62.86 112 THR A O 1
ATOM 681 N N . ILE A 1 112 ? 23.779 1.148 6.506 1.00 50.63 113 ILE A N 1
ATOM 682 C CA . ILE A 1 112 ? 24.647 2.004 5.693 1.00 56.12 113 ILE A CA 1
ATOM 683 C C . ILE A 1 112 ? 24.190 3.473 5.669 1.00 54.15 113 ILE A C 1
ATOM 684 O O . ILE A 1 112 ? 23.103 3.813 5.162 1.00 48.79 113 ILE A O 1
ATOM 689 N N . ASN A 1 113 ? 25.068 4.331 6.174 1.00 49.66 114 ASN A N 1
ATOM 690 C CA . ASN A 1 113 ? 24.806 5.774 6.208 1.00 46.48 114 ASN A CA 1
ATOM 691 C C . ASN A 1 113 ? 24.843 6.331 4.824 1.00 55.09 114 ASN A C 1
ATOM 692 O O . ASN A 1 113 ? 25.713 5.960 4.015 1.00 47.88 114 ASN A O 1
ATOM 697 N N . ASN A 1 114 ? 23.935 7.249 4.552 1.00 56.07 115 ASN A N 1
ATOM 698 C CA . ASN A 1 114 ? 24.016 8.023 3.334 1.00 52.62 115 ASN A CA 1
ATOM 699 C C . ASN A 1 114 ? 25.342 8.774 3.351 1.00 53.39 115 ASN A C 1
ATOM 700 O O . ASN A 1 114 ? 25.735 9.347 4.377 1.00 49.72 115 ASN A O 1
ATOM 705 N N . GLU A 1 115 ? 26.046 8.716 2.229 1.00 51.19 116 GLU A N 1
ATOM 706 C CA . GLU A 1 115 ? 27.370 9.257 2.222 1.00 48.00 116 GLU A CA 1
ATOM 707 C C . GLU A 1 115 ? 27.275 10.742 2.549 1.00 42.19 116 GLU A C 1
ATOM 708 O O . GLU A 1 115 ? 28.260 11.303 3.004 1.00 45.88 116 GLU A O 1
ATOM 710 N N . VAL A 1 116 ? 26.113 11.377 2.333 1.00 46.50 117 VAL A N 1
ATOM 711 C CA . VAL A 1 116 ? 25.945 12.805 2.653 1.00 49.30 117 VAL A CA 1
ATOM 712 C C . VAL A 1 116 ? 26.217 13.080 4.134 1.00 44.13 117 VAL A C 1
ATOM 713 O O . VAL A 1 116 ? 26.667 14.166 4.474 1.00 45.32 117 VAL A O 1
ATOM 717 N N . PHE A 1 117 ? 25.962 12.095 4.998 1.00 36.83 118 PHE A N 1
ATOM 718 C CA . PHE A 1 117 ? 26.290 12.211 6.435 1.00 40.62 118 PHE A CA 1
ATOM 719 C C . PHE A 1 117 ? 27.567 11.531 6.872 1.00 45.31 118 PHE A C 1
ATOM 720 O O . PHE A 1 117 ? 27.756 11.286 8.072 1.00 38.76 118 PHE A O 1
ATOM 728 N N . ARG A 1 118 ? 28.467 11.265 5.920 1.00 43.37 119 ARG A N 1
ATOM 729 C CA . ARG A 1 118 ? 29.704 10.604 6.295 1.00 48.25 119 ARG A CA 1
ATOM 730 C C . ARG A 1 118 ? 30.437 11.378 7.386 1.00 42.73 119 ARG A C 1
ATOM 731 O O . ARG A 1 118 ? 31.075 10.767 8.208 1.00 44.02 119 ARG A O 1
ATOM 739 N N . ASN A 1 119 ? 30.355 12.713 7.378 1.00 40.93 120 ASN A N 1
ATOM 740 C CA . ASN A 1 119 ? 31.011 13.532 8.406 1.00 43.65 120 ASN A CA 1
ATOM 741 C C . ASN A 1 119 ? 30.127 14.070 9.538 1.00 40.04 120 ASN A C 1
ATOM 742 O O . ASN A 1 119 ? 30.468 15.060 10.238 1.00 38.02 120 ASN A O 1
ATOM 747 N N . ILE A 1 120 ? 29.021 13.418 9.763 1.00 35.25 121 ILE A N 1
ATOM 748 C CA . ILE A 1 120 ? 28.118 13.912 10.798 1.00 34.34 121 ILE A CA 1
ATOM 749 C C . ILE A 1 120 ? 28.752 13.937 12.213 1.00 37.22 121 ILE A C 1
ATOM 750 O O . ILE A 1 120 ? 28.365 14.756 13.075 1.00 31.57 121 ILE A O 1
ATOM 755 N N . ASP A 1 121 ? 29.730 13.069 12.455 1.00 31.71 122 ASP A N 1
ATOM 756 C CA . ASP A 1 121 ? 30.425 13.024 13.762 1.00 34.93 122 ASP A CA 1
ATOM 757 C C . ASP A 1 121 ? 31.211 14.336 14.063 1.00 31.14 122 ASP A C 1
ATOM 758 O O . ASP A 1 121 ? 31.639 14.567 15.197 1.00 31.79 122 ASP A O 1
ATOM 763 N N . LYS A 1 122 ? 31.418 15.188 13.062 1.00 27.88 123 LYS A N 1
ATOM 764 C CA . LYS A 1 122 ? 32.043 16.460 13.310 1.00 30.04 123 LYS A CA 1
ATOM 765 C C . LYS A 1 122 ? 31.100 17.510 13.864 1.00 28.64 123 LYS A C 1
ATOM 766 O O . LYS A 1 122 ? 31.546 18.495 14.357 1.00 27.71 123 LYS A O 1
ATOM 772 N N . LEU A 1 123 ? 29.798 17.291 13.777 1.00 25.01 124 LEU A N 1
ATOM 773 C CA . LEU A 1 123 ? 28.889 18.254 14.320 1.00 26.27 124 LEU A CA 1
ATOM 774 C C . LEU A 1 123 ? 28.987 18.297 15.845 1.00 23.12 124 LEU A C 1
ATOM 775 O O . LEU A 1 123 ? 29.165 17.288 16.473 1.00 22.87 124 LEU A O 1
ATOM 780 N N . GLN A 1 124 ? 28.789 19.472 16.427 1.00 23.66 125 GLN A N 1
ATOM 781 C CA . GLN A 1 124 ? 28.859 19.663 17.813 1.00 21.34 125 GLN A CA 1
ATOM 782 C C . GLN A 1 124 ? 27.678 20.375 18.309 1.00 22.65 125 GLN A C 1
ATOM 783 O O . GLN A 1 124 ? 27.013 21.036 17.539 1.00 21.24 125 GLN A O 1
ATOM 789 N N . VAL A 1 125 ? 27.488 20.321 19.625 1.00 20.81 126 VAL A N 1
ATOM 790 C CA . VAL A 1 125 ? 26.433 21.093 20.268 1.00 23.84 126 VAL A CA 1
ATOM 791 C C . VAL A 1 125 ? 26.662 22.583 19.926 1.00 26.72 126 VAL A C 1
ATOM 792 O O . VAL A 1 125 ? 27.810 23.077 19.971 1.00 23.75 126 VAL A O 1
ATOM 796 N N . GLY A 1 126 ? 25.627 23.280 19.507 1.00 26.27 127 GLY A N 1
ATOM 797 C CA . GLY A 1 126 ? 25.783 24.683 19.088 1.00 26.19 127 GLY A CA 1
ATOM 798 C C . GLY A 1 126 ? 25.914 24.898 17.593 1.00 24.20 127 GLY A C 1
ATOM 799 O O . GLY A 1 126 ? 25.682 26.004 17.112 1.00 23.05 127 GLY A O 1
ATOM 800 N N . ASP A 1 127 ? 26.171 23.850 16.822 1.00 23.14 128 ASP A N 1
ATOM 801 C CA . ASP A 1 127 ? 26.195 23.987 15.373 1.00 26.01 128 ASP A CA 1
ATOM 802 C C . ASP A 1 127 ? 24.798 24.110 14.867 1.00 27.65 128 ASP A C 1
ATOM 803 O O . ASP A 1 127 ? 23.797 23.623 15.494 1.00 25.10 128 ASP A O 1
ATOM 808 N N . GLU A 1 128 ? 24.685 24.782 13.760 1.00 23.04 129 GLU A N 1
ATOM 809 C CA . GLU A 1 128 ? 23.382 25.078 13.175 1.00 25.75 129 GLU A CA 1
ATOM 810 C C . GLU A 1 128 ? 23.009 24.146 12.002 1.00 32.92 129 GLU A C 1
ATOM 811 O O . GLU A 1 128 ? 23.875 23.760 11.205 1.00 28.04 129 GLU A O 1
ATOM 817 N N . ILE A 1 129 ? 21.701 23.853 11.908 1.00 25.12 130 ILE A N 1
ATOM 818 C CA . ILE A 1 129 ? 21.099 23.118 10.835 1.00 28.51 130 ILE A CA 1
ATOM 819 C C . ILE A 1 129 ? 19.975 23.993 10.283 1.00 29.45 130 ILE A C 1
ATOM 820 O O . ILE A 1 129 ? 19.008 24.315 10.974 1.00 29.30 130 ILE A O 1
ATOM 825 N N . LYS A 1 130 ? 20.099 24.336 9.030 1.00 24.54 131 LYS A N 1
ATOM 826 C CA . LYS A 1 130 ? 19.110 25.168 8.348 1.00 28.41 131 LYS A CA 1
ATOM 827 C C . LYS A 1 130 ? 18.176 24.335 7.469 1.00 28.00 131 LYS A C 1
ATOM 828 O O . LYS A 1 130 ? 18.607 23.580 6.636 1.00 25.26 131 LYS A O 1
ATOM 834 N N . ILE A 1 131 ? 16.885 24.508 7.675 1.00 24.90 132 ILE A N 1
ATOM 835 C CA . ILE A 1 131 ? 15.855 23.750 6.996 1.00 26.02 132 ILE A CA 1
ATOM 836 C C . ILE A 1 131 ? 14.944 24.752 6.302 1.00 29.97 132 ILE A C 1
ATOM 837 O O . ILE A 1 131 ? 14.349 25.617 6.945 1.00 32.49 132 ILE A O 1
ATOM 842 N N . THR A 1 132 ? 14.878 24.628 4.973 1.00 29.91 133 THR A N 1
ATOM 843 C CA . THR A 1 132 ? 14.102 25.580 4.121 1.00 28.71 133 THR A CA 1
ATOM 844 C C . THR A 1 132 ? 12.966 24.877 3.473 1.00 27.11 133 THR A C 1
ATOM 845 O O . THR A 1 132 ? 13.168 23.916 2.696 1.00 34.97 133 THR A O 1
ATOM 849 N N . THR A 1 133 ? 11.747 25.283 3.827 1.00 28.55 134 THR A N 1
ATOM 850 C CA . THR A 1 133 ? 10.590 24.739 3.175 1.00 31.65 134 THR A CA 1
ATOM 851 C C . THR A 1 133 ? 10.212 25.689 2.002 1.00 33.88 134 THR A C 1
ATOM 852 O O . THR A 1 133 ? 10.897 26.663 1.747 1.00 32.94 134 THR A O 1
ATOM 856 N N . LEU A 1 134 ? 9.071 25.461 1.393 1.00 31.71 135 LEU A N 1
ATOM 857 C CA . LEU A 1 134 ? 8.638 26.370 0.331 1.00 41.61 135 LEU A CA 1
ATOM 858 C C . LEU A 1 134 ? 8.213 27.729 0.836 1.00 42.66 135 LEU A C 1
ATOM 859 O O . LEU A 1 134 ? 8.118 28.686 0.063 1.00 42.48 135 LEU A O 1
ATOM 864 N N . THR A 1 135 ? 7.970 27.836 2.128 1.00 40.74 136 THR A N 1
ATOM 865 C CA . THR A 1 135 ? 7.500 29.075 2.678 1.00 39.11 136 THR A CA 1
ATOM 866 C C . THR A 1 135 ? 8.365 29.715 3.736 1.00 38.82 136 THR A C 1
ATOM 867 O O . 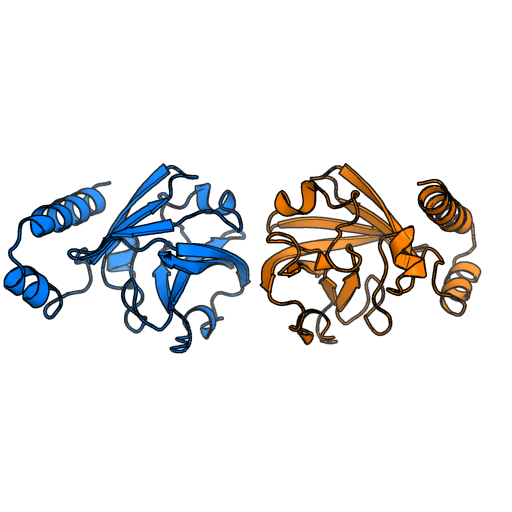THR A 1 135 ? 8.158 30.873 4.065 1.00 39.53 136 THR A O 1
ATOM 871 N N . ASP A 1 136 ? 9.310 28.991 4.317 1.00 34.09 137 ASP A N 1
ATOM 872 C CA . ASP A 1 136 ? 10.098 29.537 5.436 1.00 37.06 137 ASP A CA 1
ATOM 873 C C . ASP A 1 136 ? 11.505 28.964 5.534 1.00 32.12 137 ASP A C 1
ATOM 874 O O . ASP A 1 136 ? 11.753 27.882 5.043 1.00 33.87 137 ASP A O 1
ATOM 879 N N . ILE A 1 137 ? 12.385 29.681 6.240 1.00 37.35 138 ILE A N 1
ATOM 880 C CA . ILE A 1 137 ? 13.728 29.213 6.607 1.00 37.02 138 ILE A CA 1
ATOM 881 C C . ILE A 1 137 ? 13.690 29.003 8.107 1.00 37.67 138 ILE A C 1
ATOM 882 O O . ILE A 1 137 ? 13.369 29.933 8.857 1.00 34.45 138 ILE A O 1
ATOM 887 N N . PHE A 1 138 ? 13.985 27.776 8.535 1.00 33.94 139 PHE A N 1
ATOM 888 C CA . PHE A 1 138 ? 14.033 27.428 9.965 1.00 31.92 139 PHE A CA 1
ATOM 889 C C . PHE A 1 138 ? 15.464 27.124 10.389 1.00 29.79 139 PHE A C 1
ATOM 890 O O . PHE A 1 138 ? 16.150 26.336 9.734 1.00 30.42 139 PHE A O 1
ATOM 898 N N A GLN A 1 139 ? 15.913 27.757 11.466 0.50 28.14 140 GLN A N 1
ATOM 899 N N B GLN A 1 139 ? 15.932 27.777 11.454 0.50 26.88 140 GLN A N 1
ATOM 900 C CA A GLN A 1 139 ? 17.246 27.523 11.965 0.50 27.89 140 GLN A CA 1
ATOM 901 C CA B GLN A 1 139 ? 17.285 27.550 11.949 0.50 25.56 140 GLN A CA 1
ATOM 902 C C A GLN A 1 139 ? 17.175 26.708 13.228 0.50 25.69 140 GLN A C 1
ATOM 903 C C B GLN A 1 139 ? 17.182 26.715 13.213 0.50 24.61 140 GLN A C 1
ATOM 904 O O A GLN A 1 139 ? 16.557 27.131 14.176 0.50 26.12 140 GLN A O 1
ATOM 905 O O B GLN A 1 139 ? 16.544 27.134 14.152 0.50 25.23 140 GLN A O 1
ATOM 916 N N . TYR A 1 140 ? 17.770 25.530 13.218 1.00 22.87 141 TYR A N 1
ATOM 917 C CA . TYR A 1 140 ? 17.839 24.684 14.426 1.00 23.69 141 TYR A CA 1
ATOM 918 C C . TYR A 1 140 ? 19.267 24.620 14.952 1.00 24.63 141 TYR A C 1
ATOM 919 O O . TYR A 1 140 ? 20.275 24.657 14.179 1.00 28.54 141 TYR A O 1
ATOM 928 N N . GLU A 1 141 ? 19.375 24.589 16.260 1.00 22.80 142 GLU A N 1
ATOM 929 C CA . GLU A 1 141 ? 20.645 24.532 16.929 1.00 22.78 142 GLU A CA 1
ATOM 930 C C . GLU A 1 141 ? 20.773 23.206 17.705 1.00 19.93 142 GLU A C 1
ATOM 931 O O . GLU A 1 141 ? 19.989 22.928 18.593 1.00 17.43 142 GLU A O 1
ATOM 937 N N . ILE A 1 142 ? 21.831 22.467 17.414 1.00 19.72 143 ILE A N 1
ATOM 938 C CA . ILE A 1 142 ? 22.103 21.201 18.055 1.00 18.77 143 ILE A CA 1
ATOM 939 C C . ILE A 1 142 ? 22.321 21.329 19.513 1.00 20.27 143 ILE A C 1
ATOM 940 O O . ILE A 1 142 ? 23.125 22.202 20.028 1.00 18.24 143 ILE A O 1
ATOM 945 N N . ASN A 1 143 ? 21.526 20.556 20.253 1.00 19.03 144 ASN A N 1
ATOM 946 C CA . ASN A 1 143 ? 21.672 20.624 21.699 1.00 18.44 144 ASN A CA 1
ATOM 947 C C . ASN A 1 143 ? 21.835 19.263 22.377 1.00 16.43 144 ASN A C 1
ATOM 948 O O . ASN A 1 143 ? 22.030 19.225 23.565 1.00 18.77 144 ASN A O 1
ATOM 953 N N . GLU A 1 144 ? 21.859 18.202 21.614 1.00 20.02 145 GLU A N 1
ATOM 954 C CA . GLU A 1 144 ? 22.029 16.858 22.141 1.00 21.76 145 GLU A CA 1
ATOM 955 C C . GLU A 1 144 ? 22.579 15.944 21.061 1.00 21.35 145 GLU A C 1
ATOM 956 O O . GLU A 1 144 ? 22.126 15.976 19.904 1.00 21.88 145 GLU A O 1
ATOM 962 N N . ILE A 1 145 ? 23.572 15.145 21.428 1.00 18.62 146 ILE A N 1
ATOM 963 C CA . ILE A 1 145 ? 24.170 14.111 20.597 1.00 21.63 146 ILE A CA 1
ATOM 964 C C . ILE A 1 145 ? 24.333 12.849 21.411 1.00 20.22 146 ILE A C 1
ATOM 965 O O . ILE A 1 145 ? 24.908 12.876 22.489 1.00 18.51 146 ILE A O 1
ATOM 970 N N . PHE A 1 146 ? 23.824 11.742 20.908 1.00 19.12 147 PHE A N 1
ATOM 971 C CA . PHE A 1 146 ? 23.972 10.514 21.661 1.00 22.47 147 PHE A CA 1
ATOM 972 C C . PHE A 1 146 ? 23.867 9.265 20.800 1.00 21.92 147 PHE A C 1
ATOM 973 O O . PHE A 1 146 ? 23.461 9.326 19.628 1.00 21.56 147 PHE A O 1
ATOM 981 N N . VAL A 1 147 ? 24.303 8.147 21.382 1.00 20.80 148 VAL A N 1
ATOM 982 C CA . VAL A 1 147 ? 24.278 6.856 20.693 1.00 25.48 148 VAL A CA 1
ATOM 983 C C . VAL A 1 147 ? 23.247 5.998 21.402 1.00 23.03 148 VAL A C 1
ATOM 984 O O . VAL A 1 147 ? 23.181 6.008 22.609 1.00 21.76 148 VAL A O 1
ATOM 988 N N . THR A 1 148 ? 22.488 5.251 20.662 1.00 23.99 149 THR A N 1
ATOM 989 C CA . THR A 1 148 ? 21.441 4.433 21.204 1.00 27.87 149 THR A CA 1
ATOM 990 C C . THR A 1 148 ? 21.285 3.184 20.351 1.00 28.54 149 THR A C 1
ATOM 991 O O . THR A 1 148 ? 22.009 3.003 19.354 1.00 26.73 149 THR A O 1
ATOM 995 N N . SER A 1 149 ? 20.342 2.316 20.712 1.00 31.49 150 SER A N 1
ATOM 996 C CA . SER A 1 149 ? 20.079 1.125 19.897 1.00 35.19 150 SER A CA 1
ATOM 997 C C . SER A 1 149 ? 19.152 1.347 18.745 1.00 37.69 150 SER A C 1
ATOM 998 O O . SER A 1 149 ? 18.331 2.267 18.742 1.00 37.32 150 SER A O 1
ATOM 1001 N N . PRO A 1 150 ? 19.200 0.411 17.785 1.00 41.57 151 PRO A N 1
ATOM 1002 C CA . PRO A 1 150 ? 18.221 0.426 16.704 1.00 39.98 151 PRO A CA 1
ATOM 1003 C C . PRO A 1 150 ? 16.791 0.197 17.154 1.00 33.75 151 PRO A C 1
ATOM 1004 O O . PRO A 1 150 ? 15.901 0.554 16.450 1.00 40.43 151 PRO A O 1
ATOM 1008 N N . SER A 1 151 ? 16.563 -0.302 18.349 1.00 40.16 152 SER A N 1
ATOM 1009 C CA . SER A 1 151 ? 15.195 -0.508 18.826 1.00 47.15 152 SER A CA 1
ATOM 1010 C C . SER A 1 151 ? 14.671 0.696 19.645 1.00 51.77 152 SER A C 1
ATOM 1011 O O . SER A 1 151 ? 13.509 0.679 20.091 1.00 47.55 152 SER A O 1
ATOM 1014 N N . ASP A 1 152 ? 15.498 1.739 19.848 1.00 48.44 153 ASP A N 1
ATOM 1015 C CA . ASP A 1 152 ? 15.080 2.914 20.641 1.00 45.14 153 ASP A CA 1
ATOM 1016 C C . ASP A 1 152 ? 14.232 3.830 19.762 1.00 48.30 153 ASP A C 1
ATOM 1017 O O . ASP A 1 152 ? 14.706 4.736 19.043 1.00 48.85 153 ASP A O 1
ATOM 1022 N N . THR A 1 153 ? 12.945 3.550 19.803 1.00 38.24 154 THR A N 1
ATOM 1023 C CA . THR A 1 153 ? 11.954 4.270 19.055 1.00 37.28 154 THR A CA 1
ATOM 1024 C C . THR A 1 153 ? 11.630 5.662 19.687 1.00 33.72 154 THR A C 1
ATOM 1025 O O . THR A 1 153 ? 11.049 6.547 19.030 1.00 34.60 154 THR A O 1
ATOM 1029 N N . ASP A 1 154 ? 12.011 5.866 20.965 1.00 32.68 155 ASP A N 1
ATOM 1030 C CA . ASP A 1 154 ? 11.717 7.148 21.675 1.00 31.13 155 ASP A CA 1
ATOM 1031 C C . ASP A 1 154 ? 12.390 8.372 20.997 1.00 31.16 155 ASP A C 1
ATOM 1032 O O . ASP A 1 154 ? 11.954 9.503 21.197 1.00 27.33 155 ASP A O 1
ATOM 1037 N N . VAL A 1 155 ? 13.417 8.139 20.190 1.00 27.13 156 VAL A N 1
ATOM 1038 C CA . VAL A 1 155 ? 14.090 9.265 19.536 1.00 26.21 156 VAL A CA 1
ATOM 1039 C C . VAL A 1 155 ? 13.167 9.971 18.583 1.00 23.73 156 VAL A C 1
ATOM 1040 O O . VAL A 1 155 ? 13.435 11.145 18.216 1.00 21.06 156 VAL A O 1
ATOM 1044 N N . LEU A 1 156 ? 12.122 9.260 18.138 1.00 24.20 157 LEU A N 1
ATOM 1045 C CA . LEU A 1 156 ? 11.107 9.830 17.275 1.00 22.87 157 LEU A CA 1
ATOM 1046 C C . LEU A 1 156 ? 9.905 10.418 18.017 1.00 26.52 157 LEU A C 1
ATOM 1047 O O . LEU A 1 156 ? 8.982 10.958 17.362 1.00 22.21 157 LEU A O 1
ATOM 1052 N N . ASN A 1 157 ? 9.934 10.414 19.333 1.00 24.27 158 ASN A N 1
ATOM 1053 C CA . ASN A 1 157 ? 8.793 10.957 20.076 1.00 26.22 158 ASN A CA 1
ATOM 1054 C C . ASN A 1 157 ? 8.516 12.426 19.735 1.00 25.55 158 ASN A C 1
ATOM 1055 O O . ASN A 1 157 ? 9.444 13.197 19.429 1.00 24.44 158 ASN A O 1
ATOM 1060 N N . GLN A 1 158 ? 7.246 12.805 19.801 1.00 25.51 159 GL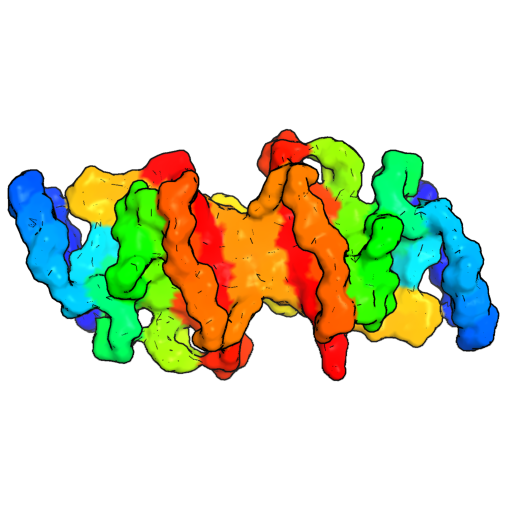N A N 1
ATOM 1061 C CA . GLN A 1 158 ? 6.743 14.119 19.492 1.00 26.06 159 GLN A CA 1
ATOM 1062 C C . GLN A 1 158 ? 6.283 14.843 20.753 1.00 29.85 159 GLN A C 1
ATOM 1063 O O . GLN A 1 158 ? 5.195 14.592 21.254 1.00 31.25 159 GLN A O 1
ATOM 1069 N N . ASN A 1 159 ? 7.117 15.722 21.261 1.00 21.76 160 ASN A N 1
ATOM 1070 C CA . ASN A 1 159 ? 6.786 16.628 22.349 1.00 24.50 160 ASN A CA 1
ATOM 1071 C C . ASN A 1 159 ? 6.337 17.947 21.759 1.00 24.26 160 ASN A C 1
ATOM 1072 O O . ASN A 1 159 ? 7.165 18.768 21.283 1.00 22.04 160 ASN A O 1
ATOM 1077 N N . LEU A 1 160 ? 5.014 18.170 21.784 1.00 25.39 161 LEU A N 1
ATOM 1078 C CA . LEU A 1 160 ? 4.432 19.357 21.205 1.00 25.75 161 LEU A CA 1
ATOM 1079 C C . LEU A 1 160 ? 4.643 20.625 22.019 1.00 23.53 161 LEU A C 1
ATOM 1080 O O . LEU A 1 160 ? 4.286 21.669 21.545 1.00 29.18 161 LEU A O 1
ATOM 1085 N N . ASP A 1 161 ? 5.219 20.522 23.206 1.00 23.94 162 ASP A N 1
ATOM 1086 C CA . ASP A 1 161 ? 5.637 21.700 23.988 1.00 29.67 162 ASP A CA 1
ATOM 1087 C C . ASP A 1 161 ? 6.914 22.329 23.406 1.00 28.65 162 ASP A C 1
ATOM 1088 O O . ASP A 1 161 ? 7.213 23.468 23.753 1.00 26.75 162 ASP A O 1
ATOM 1093 N N . GLU A 1 162 ? 7.642 21.632 22.519 1.00 23.03 163 GLU A N 1
ATOM 1094 C CA . GLU A 1 162 ? 8.844 22.227 21.935 1.00 25.86 163 GLU A CA 1
ATOM 1095 C C . GLU A 1 162 ? 8.867 22.100 20.422 1.00 26.68 163 GLU A C 1
ATOM 1096 O O . GLU A 1 162 ? 7.971 21.529 19.850 1.00 26.68 163 GLU A O 1
ATOM 1102 N N . LYS A 1 163 ? 9.857 22.741 19.763 1.00 25.46 164 LYS A N 1
ATOM 1103 C CA . LYS A 1 163 ? 10.011 22.650 18.330 1.00 20.90 164 LYS A CA 1
ATOM 1104 C C . LYS A 1 163 ? 11.423 22.189 18.121 1.00 22.67 164 LYS A C 1
ATOM 1105 O O . LYS A 1 163 ? 12.353 22.971 18.332 1.00 20.11 164 LYS A O 1
ATOM 1111 N N . THR A 1 164 ? 11.597 20.916 17.755 1.00 20.88 165 THR A N 1
ATOM 1112 C CA . THR A 1 164 ? 12.892 20.279 17.688 1.00 20.21 165 THR A CA 1
ATOM 1113 C C . THR A 1 164 ? 12.995 19.457 16.466 1.00 19.30 165 THR A C 1
ATOM 1114 O O . THR A 1 164 ? 12.058 19.359 15.679 1.00 19.89 165 THR A O 1
ATOM 1118 N N . MET A 1 165 ? 14.208 18.974 16.219 1.00 18.88 166 MET A N 1
ATOM 1119 C CA . MET A 1 165 ? 14.440 18.098 15.110 1.00 18.65 166 MET A CA 1
ATOM 1120 C C . MET A 1 165 ? 15.451 17.063 15.493 1.00 19.60 166 MET A C 1
ATOM 1121 O O . MET A 1 165 ? 16.140 17.194 16.497 1.00 18.35 166 MET A O 1
ATOM 1126 N N . THR A 1 166 ? 15.490 15.994 14.678 1.00 19.33 167 THR A N 1
ATOM 1127 C CA . THR A 1 166 ? 16.302 14.804 14.989 1.00 18.41 167 THR A CA 1
ATOM 1128 C C . THR A 1 166 ? 16.855 14.253 13.706 1.00 20.25 167 THR A C 1
ATOM 1129 O O . THR A 1 166 ? 16.160 14.197 12.718 1.00 22.74 167 THR A O 1
ATOM 1133 N N . ILE A 1 167 ? 18.139 13.901 13.726 1.00 20.81 168 ILE A N 1
ATOM 1134 C CA . ILE A 1 167 ? 18.785 13.181 12.612 1.00 21.00 168 ILE A CA 1
ATOM 1135 C C . ILE A 1 167 ? 19.244 11.838 13.121 1.00 20.38 168 ILE A C 1
ATOM 1136 O O . ILE A 1 167 ? 19.890 11.762 14.136 1.00 22.71 168 ILE A O 1
ATOM 1141 N N . VAL A 1 168 ? 18.840 10.785 12.461 1.00 21.11 169 VAL A N 1
ATOM 1142 C CA . VAL A 1 168 ? 19.222 9.426 12.810 1.00 23.99 169 VAL A CA 1
ATOM 1143 C C . VAL A 1 168 ? 20.131 8.813 11.738 1.00 25.99 169 VAL A C 1
ATOM 1144 O O . VAL A 1 168 ? 19.733 8.715 10.570 1.00 29.42 169 VAL A O 1
ATOM 1148 N N . THR A 1 169 ? 21.322 8.403 12.143 1.00 26.43 170 THR A N 1
ATOM 1149 C CA . THR A 1 169 ? 22.266 7.671 11.284 1.00 28.96 170 THR A CA 1
ATOM 1150 C C . THR A 1 169 ? 22.765 6.487 12.075 1.00 28.83 170 THR A C 1
ATOM 1151 O O . THR A 1 169 ? 22.314 6.252 13.191 1.00 26.61 170 THR A O 1
ATOM 1155 N N . CYS A 1 170 ? 23.701 5.711 11.513 1.00 25.97 171 CYS A N 1
ATOM 1156 C CA . CYS A 1 170 ? 24.299 4.572 12.196 1.00 28.34 171 CYS A CA 1
ATOM 1157 C C . CYS A 1 170 ? 25.701 4.872 12.713 1.00 26.45 171 CYS A C 1
ATOM 1158 O O . CYS A 1 170 ? 26.409 5.707 12.185 1.00 34.18 171 CYS A O 1
ATOM 1161 N N . THR A 1 171 ? 26.121 4.088 13.677 1.00 29.94 172 THR A N 1
ATOM 1162 C CA . THR A 1 171 ? 27.477 4.115 14.144 1.00 33.35 172 THR A CA 1
ATOM 1163 C C . THR A 1 171 ? 27.854 2.745 14.705 1.00 36.04 172 THR A C 1
ATOM 1164 O O . THR A 1 171 ? 27.026 1.829 14.781 1.00 34.56 172 THR A O 1
ATOM 1168 N N . ASN A 1 172 ? 29.121 2.607 15.003 1.00 36.23 173 ASN A N 1
ATOM 1169 C CA . ASN A 1 172 ? 29.666 1.385 15.552 1.00 38.75 173 ASN A CA 1
ATOM 1170 C C . ASN A 1 172 ? 29.403 0.200 14.586 1.00 35.99 173 ASN A C 1
ATOM 1171 O O . ASN A 1 172 ? 28.737 -0.783 14.935 1.00 37.15 173 ASN A O 1
ATOM 1176 N N . ARG A 1 173 ? 29.930 0.334 13.374 1.00 41.11 174 ARG A N 1
ATOM 1177 C CA . ARG A 1 173 ? 29.867 -0.733 12.394 1.00 40.49 174 ARG A CA 1
ATOM 1178 C C . ARG A 1 173 ? 28.411 -1.116 12.195 1.00 40.86 174 ARG A C 1
ATOM 1179 O O . ARG A 1 173 ? 28.055 -2.283 12.075 1.00 39.38 174 ARG A O 1
ATOM 1187 N N . GLY A 1 174 ? 27.539 -0.111 12.137 1.00 38.28 175 GLY A N 1
ATOM 1188 C CA . GLY A 1 174 ? 26.119 -0.382 11.836 1.00 36.29 175 GLY A CA 1
ATOM 1189 C C . GLY A 1 174 ? 25.288 -0.937 12.976 1.00 34.77 175 GLY A C 1
ATOM 1190 O O . GLY A 1 174 ? 24.081 -1.136 12.824 1.00 40.57 175 GLY A O 1
ATOM 1191 N N . LYS A 1 175 ? 25.898 -1.177 14.132 1.00 36.07 176 LYS A N 1
ATOM 1192 C CA . LYS A 1 175 ? 25.175 -1.812 15.235 1.00 34.23 176 LYS A CA 1
ATOM 1193 C C . LYS A 1 175 ? 24.318 -0.827 16.033 1.00 37.61 176 LYS A C 1
ATOM 1194 O O . LYS A 1 175 ? 23.321 -1.189 16.666 1.00 33.71 176 LYS A O 1
ATOM 1200 N N . ASP A 1 176 ? 24.750 0.419 16.080 1.00 34.71 177 ASP A N 1
ATOM 1201 C CA . ASP A 1 176 ? 24.065 1.389 16.958 1.00 37.07 177 ASP A CA 1
ATOM 1202 C C . ASP A 1 176 ? 23.588 2.542 16.094 1.00 31.29 177 ASP A C 1
ATOM 1203 O O . ASP A 1 176 ? 23.841 2.617 14.906 1.00 28.71 177 ASP A O 1
ATOM 1208 N N . ARG A 1 177 ? 22.811 3.398 16.713 1.00 26.83 178 ARG A N 1
ATOM 1209 C CA . ARG A 1 177 ? 22.262 4.580 16.062 1.00 26.52 178 ARG A CA 1
ATOM 1210 C C . ARG A 1 177 ? 22.863 5.817 16.637 1.00 23.23 178 ARG A C 1
ATOM 1211 O O . ARG A 1 177 ? 22.968 5.951 17.854 1.00 26.22 178 ARG A O 1
ATOM 1219 N N . TYR A 1 178 ? 23.249 6.728 15.771 1.00 25.14 179 TYR A N 1
ATOM 1220 C CA . TYR A 1 178 ? 23.862 7.982 16.187 1.00 23.24 179 TYR A CA 1
ATOM 1221 C C . TYR A 1 178 ? 22.758 9.021 15.986 1.00 22.35 179 TYR A C 1
ATOM 1222 O O . TYR A 1 178 ? 22.165 9.138 14.889 1.00 22.44 179 TYR A O 1
ATOM 1231 N N . ILE A 1 179 ? 22.459 9.735 17.045 1.00 18.69 180 ILE A N 1
ATOM 1232 C CA . ILE A 1 179 ? 21.345 10.677 17.126 1.00 18.99 180 ILE A CA 1
ATOM 1233 C C . ILE A 1 179 ? 21.841 12.100 17.342 1.00 17.04 180 ILE A C 1
ATOM 1234 O O . ILE A 1 179 ? 22.521 12.390 18.287 1.00 22.71 180 ILE A O 1
ATOM 1239 N N . VAL A 1 180 ? 21.378 13.016 16.508 1.00 18.20 181 VAL A N 1
ATOM 1240 C CA . VAL A 1 180 ? 21.612 14.434 16.656 1.00 17.81 181 VAL A CA 1
ATOM 1241 C C . VAL A 1 180 ? 20.248 15.088 16.827 1.00 19.04 181 VAL A C 1
ATOM 1242 O O . VAL A 1 180 ? 19.393 14.936 15.953 1.00 21.06 181 VAL A O 1
ATOM 1246 N N . LYS A 1 181 ? 20.085 15.830 17.911 1.00 17.51 182 LYS A N 1
ATOM 1247 C CA . LYS A 1 181 ? 18.884 16.606 18.169 1.00 18.08 182 LYS A CA 1
ATOM 1248 C C . LYS A 1 181 ? 19.215 18.078 18.232 1.00 20.32 182 LYS A C 1
ATOM 1249 O O . LYS A 1 181 ? 20.331 18.475 18.668 1.00 17.77 182 LYS A O 1
ATOM 1255 N N . ALA A 1 182 ? 18.244 18.890 17.848 1.00 18.84 183 ALA A N 1
ATOM 1256 C CA . ALA A 1 182 ? 18.459 20.308 17.703 1.00 19.71 183 ALA A CA 1
ATOM 1257 C C . ALA A 1 182 ? 17.104 20.988 17.995 1.00 21.61 183 ALA A C 1
ATOM 1258 O O . ALA A 1 182 ? 16.030 20.420 17.742 1.00 20.05 183 ALA A O 1
ATOM 1260 N N . LYS A 1 183 ? 17.185 22.187 18.554 1.00 20.51 184 LYS A N 1
ATOM 1261 C CA . LYS A 1 183 ? 16.023 22.971 18.896 1.00 21.52 184 LYS A CA 1
ATOM 1262 C C . LYS A 1 183 ? 15.902 24.179 17.963 1.00 23.17 184 LYS A C 1
ATOM 1263 O O . LYS A 1 183 ? 16.906 24.762 17.559 1.00 22.83 184 LYS A O 1
ATOM 1269 N N . LEU A 1 184 ? 14.686 24.549 17.647 1.00 19.31 185 LEU A N 1
ATOM 1270 C CA . LEU A 1 184 ? 14.458 25.678 16.752 1.00 22.29 185 LEU A CA 1
ATOM 1271 C C . LEU A 1 184 ? 14.906 26.969 17.415 1.00 24.86 185 LEU A C 1
ATOM 1272 O O . LEU A 1 184 ? 14.585 27.223 18.572 1.00 21.72 185 LEU A O 1
ATOM 1277 N N . ILE A 1 185 ? 15.712 27.763 16.744 1.00 24.12 186 ILE A N 1
ATOM 1278 C CA . ILE A 1 185 ? 16.137 29.060 17.346 1.00 29.60 186 ILE A CA 1
ATOM 1279 C C . ILE A 1 185 ? 15.675 30.271 16.543 1.00 36.16 186 ILE A C 1
ATOM 1280 O O . ILE A 1 185 ? 15.904 31.420 16.968 1.00 42.80 186 ILE A O 1
ATOM 1285 N N . GLY A 1 186 ? 15.086 30.070 15.378 1.00 34.25 187 GLY A N 1
ATOM 1286 C CA . GLY A 1 186 ? 14.799 31.237 14.476 1.00 48.89 187 GLY A CA 1
ATOM 1287 C C . GLY A 1 186 ? 14.289 30.822 13.096 1.00 47.24 187 GLY A C 1
ATOM 1288 O O . GLY A 1 186 ? 14.354 29.619 12.781 1.00 32.14 187 GLY A O 1
ATOM 1289 N N . SER B 1 27 ? 45.417 24.467 41.163 1.00 70.01 28 SER B N 1
ATOM 1290 C CA . SER B 1 27 ? 46.599 25.213 41.706 1.00 68.84 28 SER B CA 1
ATOM 1291 C C . SER B 1 27 ? 47.355 24.440 42.812 1.00 66.78 28 SER B C 1
ATOM 1292 O O . SER B 1 27 ? 47.460 23.199 42.767 1.00 53.04 28 SER B O 1
ATOM 1294 N N . SER B 1 28 ? 47.853 25.162 43.820 1.00 59.76 29 SER B N 1
ATOM 1295 C CA . SER B 1 28 ? 48.674 24.548 44.850 1.00 54.33 29 SER B CA 1
ATOM 1296 C C . SER B 1 28 ? 47.906 23.389 45.495 1.00 52.92 29 SER B C 1
ATOM 1297 O O . SER B 1 28 ? 48.413 22.246 45.620 1.00 47.42 29 SER B O 1
ATOM 1300 N N . VAL B 1 29 ? 46.656 23.674 45.848 1.00 47.14 30 VAL B N 1
ATOM 1301 C CA . VAL B 1 29 ? 45.826 22.693 46.514 1.00 50.76 30 VAL B CA 1
ATOM 1302 C C . VAL B 1 29 ? 45.505 21.523 45.582 1.00 41.91 30 VAL B C 1
ATOM 1303 O O . VAL B 1 29 ? 45.505 20.367 46.027 1.00 39.38 30 VAL B O 1
ATOM 1307 N N . GLU B 1 30 ? 45.243 21.828 44.314 1.00 37.90 31 GLU B N 1
ATOM 1308 C CA . GLU B 1 30 ? 45.007 20.766 43.353 1.00 37.97 31 GLU B CA 1
ATOM 1309 C C . GLU B 1 30 ? 46.236 19.865 43.335 1.00 33.32 31 GLU B C 1
ATOM 1310 O O . GLU B 1 30 ? 46.132 18.635 43.457 1.00 34.64 31 GLU B O 1
ATOM 1316 N N . LYS B 1 31 ? 47.419 20.455 43.194 1.00 38.46 32 LYS B N 1
ATOM 1317 C CA . LYS B 1 31 ? 48.647 19.658 43.113 1.00 42.86 32 LYS B CA 1
ATOM 1318 C C . LYS B 1 31 ? 48.844 18.806 44.347 1.00 36.49 32 LYS B C 1
ATOM 1319 O O . LYS B 1 31 ? 49.256 17.652 44.281 1.00 36.00 32 LYS B O 1
ATOM 1325 N N . LYS B 1 32 ? 48.559 19.392 45.491 1.00 42.71 33 LYS B N 1
ATOM 1326 C CA . LYS B 1 32 ? 48.700 18.683 46.738 1.00 43.42 33 LYS B CA 1
ATOM 1327 C C . LYS B 1 32 ? 47.781 17.464 46.857 1.00 42.18 33 LYS B C 1
ATOM 1328 O O . LYS B 1 32 ? 48.207 16.346 47.218 1.00 48.62 33 LYS B O 1
ATOM 1334 N N . THR B 1 33 ? 46.513 17.687 46.551 1.00 41.51 34 THR B N 1
ATOM 1335 C CA . THR B 1 33 ? 45.508 16.640 46.503 1.00 37.64 34 THR B CA 1
ATOM 1336 C C . THR B 1 33 ? 45.957 15.542 45.560 1.00 33.27 34 THR B C 1
ATOM 1337 O O . THR B 1 33 ? 45.911 14.397 45.892 1.00 38.42 34 THR B O 1
ATOM 1341 N N . LEU B 1 34 ? 46.434 15.947 44.396 1.00 35.49 35 LEU B N 1
ATOM 1342 C CA . LEU B 1 34 ? 46.933 15.015 43.396 1.00 32.62 35 LEU B CA 1
ATOM 1343 C C . LEU B 1 34 ? 48.097 14.182 43.958 1.00 35.48 35 LEU B C 1
ATOM 1344 O O . LEU B 1 34 ? 48.064 12.953 43.914 1.00 32.52 35 LEU B O 1
ATOM 1349 N N . GLU B 1 35 ? 49.077 14.845 44.556 1.00 38.72 36 GLU B N 1
ATOM 1350 C CA . GLU B 1 35 ? 50.308 14.127 45.003 1.00 44.07 36 GLU B CA 1
ATOM 1351 C C . GLU B 1 35 ? 50.014 13.216 46.197 1.00 41.83 36 GLU B C 1
ATOM 1352 O O . GLU B 1 35 ? 50.496 12.100 46.247 1.00 42.15 36 GLU B O 1
ATOM 1358 N N . GLU B 1 36 ? 49.138 13.654 47.101 1.00 37.89 37 GLU B N 1
ATOM 1359 C CA . GLU B 1 36 ? 48.793 12.826 48.255 1.00 37.86 37 GLU B CA 1
ATOM 1360 C C . GLU B 1 36 ? 48.015 11.593 47.876 1.00 41.80 37 GLU B C 1
ATOM 1361 O O . GLU B 1 36 ? 48.124 10.556 48.548 1.00 40.58 37 GLU B O 1
ATOM 1367 N N . PHE B 1 37 ? 47.233 11.687 46.794 1.00 36.47 38 PHE B N 1
ATOM 1368 C CA . PHE B 1 37 ? 46.503 10.528 46.328 1.00 32.68 38 PHE B CA 1
ATOM 1369 C C . PHE B 1 37 ? 47.535 9.557 45.737 1.00 35.16 38 PHE B C 1
ATOM 1370 O O . PHE B 1 37 ? 47.576 8.369 46.067 1.00 35.60 38 PHE B O 1
ATOM 1378 N N . LYS B 1 38 ? 48.384 10.066 44.881 1.00 34.50 39 LYS B N 1
ATOM 1379 C CA . LYS B 1 38 ? 49.385 9.205 44.255 1.00 46.00 39 LYS B CA 1
ATOM 1380 C C . LYS B 1 38 ? 50.350 8.565 45.294 1.00 45.48 39 LYS B C 1
ATOM 1381 O O . LYS B 1 38 ? 50.813 7.438 45.116 1.00 43.82 39 LYS B O 1
ATOM 1387 N N . GLU B 1 39 ? 50.607 9.271 46.386 1.00 45.69 40 GLU B N 1
ATOM 1388 C CA . GLU B 1 39 ? 51.394 8.702 47.476 1.00 43.90 40 GLU B CA 1
ATOM 1389 C C . GLU B 1 39 ? 50.842 7.375 47.962 1.00 50.42 40 GLU B C 1
ATOM 1390 O O . GLU B 1 39 ? 51.589 6.501 48.369 1.00 52.74 40 GLU B O 1
ATOM 1396 N N . LYS B 1 40 ? 49.534 7.186 47.882 1.00 40.74 41 LYS B N 1
ATOM 1397 C CA . LYS B 1 40 ? 48.964 5.952 48.377 1.00 41.13 41 LYS B CA 1
ATOM 1398 C C . LYS B 1 40 ? 49.074 4.785 47.411 1.00 43.33 41 LYS B C 1
ATOM 1399 O O . LYS B 1 40 ? 48.802 3.646 47.805 1.00 39.85 41 LYS B O 1
ATOM 1405 N N . PHE B 1 41 ? 49.462 5.043 46.162 1.00 39.84 42 PHE B N 1
ATOM 1406 C CA . PHE B 1 41 ? 49.665 3.944 45.207 1.00 41.70 42 PHE B CA 1
ATOM 1407 C C . PHE B 1 41 ? 50.576 2.832 45.761 1.00 45.15 42 PHE B C 1
ATOM 1408 O O . PHE B 1 41 ? 50.517 1.685 45.308 1.00 45.44 42 PHE B O 1
ATOM 1416 N N . ASN B 1 42 ? 51.386 3.215 46.731 1.00 47.72 43 ASN B N 1
ATOM 1417 C CA . ASN B 1 42 ? 52.323 2.340 47.431 1.00 56.74 43 ASN B CA 1
ATOM 1418 C C . ASN B 1 42 ? 51.798 1.285 48.403 1.00 54.47 43 ASN B C 1
ATOM 1419 O O . ASN B 1 42 ? 52.482 0.288 48.654 1.00 46.89 43 ASN B O 1
ATOM 1424 N N . TYR B 1 43 ? 50.627 1.519 48.953 1.00 46.39 44 TYR B N 1
ATOM 1425 C CA . TYR B 1 43 ? 50.089 0.679 50.002 1.00 47.59 44 TYR B CA 1
ATOM 1426 C C . TYR B 1 43 ? 49.779 -0.730 49.530 1.00 50.47 44 TYR B C 1
ATOM 1427 O O . TYR B 1 43 ? 49.588 -0.944 48.337 1.00 42.18 44 TYR B O 1
ATOM 1436 N N . SER B 1 44 ? 49.625 -1.661 50.478 1.00 39.22 45 SER B N 1
ATOM 1437 C CA . SER B 1 44 ? 49.175 -3.006 50.132 1.00 45.62 45 SER B CA 1
ATOM 1438 C C . SER B 1 44 ? 47.670 -2.974 49.808 1.00 41.93 45 SER B C 1
ATOM 1439 O O . SER B 1 44 ? 46.931 -2.128 50.240 1.00 35.60 45 SER B O 1
ATOM 1442 N N A GLU B 1 45 ? 47.215 -3.875 48.989 0.50 41.14 46 GLU B N 1
ATOM 1443 N N B GLU B 1 45 ? 47.197 -3.871 48.970 0.50 40.22 46 GLU B N 1
ATOM 1444 C CA A GLU B 1 45 ? 45.858 -3.713 48.593 0.50 43.58 46 GLU B CA 1
ATOM 1445 C CA B GLU B 1 45 ? 45.788 -3.785 48.629 0.50 42.34 46 GLU B CA 1
ATOM 1446 C C A GLU B 1 45 ? 44.912 -3.605 49.841 0.50 43.60 46 GLU B C 1
ATOM 1447 C C B GLU B 1 45 ? 44.922 -3.568 49.869 0.50 42.89 46 GLU B C 1
ATOM 1448 O O A GLU B 1 45 ? 43.874 -2.924 49.804 0.50 42.54 46 GLU B O 1
ATOM 1449 O O B GLU B 1 45 ? 43.914 -2.847 49.837 0.50 41.97 46 GLU B O 1
ATOM 1460 N N . GLU B 1 46 ? 45.287 -4.249 50.942 1.00 39.76 47 GLU B N 1
ATOM 1461 C CA . GLU B 1 46 ? 44.523 -4.181 52.181 1.00 47.42 47 GLU B CA 1
ATOM 1462 C C . GLU B 1 46 ? 44.409 -2.749 52.773 1.00 48.55 47 GLU B C 1
ATOM 1463 O O . GLU B 1 46 ? 43.325 -2.341 53.147 1.00 44.03 47 GLU B O 1
ATOM 1469 N N . GLU B 1 47 ? 45.495 -2.001 52.872 1.00 43.40 48 GLU B N 1
ATOM 1470 C CA . GLU B 1 47 ? 45.431 -0.634 53.406 1.00 51.32 48 GLU B CA 1
ATOM 1471 C C . GLU B 1 47 ? 44.648 0.282 52.432 1.00 52.90 48 GLU B C 1
ATOM 1472 O O . GLU B 1 47 ? 43.934 1.178 52.831 1.00 48.59 48 GLU B O 1
ATOM 1478 N N . LYS B 1 48 ? 44.782 0.013 51.142 1.00 52.16 49 LYS B N 1
ATOM 1479 C CA . LYS B 1 48 ? 44.031 0.763 50.142 1.00 52.91 49 LYS B CA 1
ATOM 1480 C C . LYS B 1 48 ? 42.518 0.544 50.337 1.00 63.29 49 LYS B C 1
ATOM 1481 O O . LYS B 1 48 ? 41.750 1.503 50.358 1.00 56.78 49 LYS B O 1
ATOM 1487 N N . LYS B 1 49 ? 42.096 -0.711 50.495 1.00 55.85 50 LYS B N 1
ATOM 1488 C CA . LYS B 1 49 ? 40.679 -1.015 50.752 1.00 61.53 50 LYS B CA 1
ATOM 1489 C C . LYS B 1 49 ? 40.209 -0.299 52.027 1.00 55.25 50 LYS B C 1
ATOM 1490 O O . LYS B 1 49 ? 39.051 0.121 52.149 1.00 51.60 50 LYS B O 1
ATOM 1496 N N . LYS B 1 50 ? 41.138 -0.197 52.971 1.00 52.51 51 LYS B N 1
ATOM 1497 C CA . LYS B 1 50 ? 40.906 0.489 54.220 1.00 58.19 51 LYS B CA 1
ATOM 1498 C C . LYS B 1 50 ? 40.727 1.969 54.043 1.00 54.79 51 LYS B C 1
ATOM 1499 O O . LYS B 1 50 ? 40.001 2.590 54.793 1.00 51.86 51 LYS B O 1
ATOM 1505 N N . THR B 1 51 ? 41.455 2.531 53.090 1.00 57.16 52 THR B N 1
ATOM 1506 C CA . THR B 1 51 ? 41.446 3.980 52.831 1.00 63.72 52 THR B CA 1
ATOM 1507 C C . THR B 1 51 ? 40.102 4.480 52.346 1.00 57.44 52 THR B C 1
ATOM 1508 O O . THR B 1 51 ? 39.723 5.610 52.616 1.00 52.46 52 THR B O 1
ATOM 1512 N N . LEU B 1 52 ? 39.388 3.619 51.622 1.00 68.70 53 LEU B N 1
ATOM 1513 C CA . LEU B 1 52 ? 38.059 3.953 51.101 1.00 69.60 53 LEU B CA 1
ATOM 1514 C C . LEU B 1 52 ? 37.070 4.129 52.238 1.00 75.73 53 LEU B C 1
ATOM 1515 O O . LEU B 1 52 ? 36.188 4.972 52.182 1.00 80.87 53 LEU B O 1
ATOM 1520 N N . GLU B 1 53 ? 37.194 3.306 53.267 1.00 72.00 54 GLU B N 1
ATOM 1521 C CA . GLU B 1 53 ? 36.266 3.381 54.385 1.00 85.44 54 GLU B CA 1
ATOM 1522 C C . GLU B 1 53 ? 36.327 4.801 54.938 1.00 74.79 54 GLU B C 1
ATOM 1523 O O . GLU B 1 53 ? 35.315 5.334 55.352 1.00 68.22 54 GLU B O 1
ATOM 1529 N N . GLU B 1 54 ? 37.509 5.419 54.927 1.00 66.00 55 GLU B N 1
ATOM 1530 C CA . GLU B 1 54 ? 37.693 6.655 55.673 1.00 65.19 55 GLU B CA 1
ATOM 1531 C C . GLU B 1 54 ? 37.956 7.932 54.880 1.00 59.21 55 GLU B C 1
ATOM 1532 O O . GLU B 1 54 ? 38.728 8.782 55.309 1.00 57.71 55 GLU B O 1
ATOM 1538 N N . ILE B 1 55 ? 37.241 8.094 53.777 1.00 56.36 56 ILE B N 1
ATOM 1539 C CA . ILE B 1 55 ? 37.311 9.316 52.945 1.00 58.60 56 ILE B CA 1
ATOM 1540 C C . ILE B 1 55 ? 36.518 10.512 53.474 1.00 55.58 56 ILE B C 1
ATOM 1541 O O . ILE B 1 55 ? 35.365 10.381 53.789 1.00 51.89 56 ILE B O 1
ATOM 1546 N N . LYS B 1 56 ? 37.120 11.696 53.417 1.00 52.05 57 LYS B N 1
ATOM 1547 C CA . LYS B 1 56 ? 36.408 12.929 53.721 1.00 50.42 57 LYS B CA 1
ATOM 1548 C C . LYS B 1 56 ? 36.391 13.906 52.540 1.00 52.21 57 LYS B C 1
ATOM 1549 O O . LYS B 1 56 ? 37.247 13.856 51.654 1.00 43.21 57 LYS B O 1
ATOM 1555 N N . ASN B 1 57 ? 35.470 14.862 52.574 1.00 43.36 58 ASN B N 1
ATOM 1556 C CA . ASN B 1 57 ? 35.416 15.861 51.524 1.00 43.27 58 ASN B CA 1
ATOM 1557 C C . ASN B 1 57 ? 36.781 16.466 51.322 1.00 41.86 58 ASN B C 1
ATOM 1558 O O . ASN B 1 57 ? 37.444 16.798 52.289 1.00 38.20 58 ASN B O 1
ATOM 1563 N N . GLY B 1 58 ? 37.190 16.640 50.063 1.00 39.34 59 GLY B N 1
ATOM 1564 C CA . GLY B 1 58 ? 38.487 17.244 49.739 1.00 32.71 59 GLY B CA 1
ATOM 1565 C C . GLY B 1 58 ? 39.585 16.260 49.575 1.00 32.85 59 GLY B C 1
ATOM 1566 O O . GLY B 1 58 ? 40.586 16.585 48.971 1.00 38.12 59 GLY B O 1
ATOM 1567 N N . ASP B 1 59 ? 39.439 15.045 50.069 1.00 30.83 60 ASP B N 1
ATOM 1568 C CA . ASP B 1 59 ? 40.398 14.011 49.757 1.00 36.25 60 ASP B CA 1
ATOM 1569 C C . ASP B 1 59 ? 40.326 13.593 48.267 1.00 38.12 60 ASP B C 1
ATOM 1570 O O . ASP B 1 59 ? 39.235 13.384 47.731 1.00 33.92 60 ASP B O 1
ATOM 1575 N N . GLY B 1 60 ? 41.485 13.327 47.662 1.00 36.03 61 GLY B N 1
ATOM 1576 C CA . GLY B 1 60 ? 41.546 12.687 46.348 1.00 36.45 61 GLY B CA 1
ATOM 1577 C C . GLY B 1 60 ? 40.952 11.307 46.343 1.00 34.64 61 GLY B C 1
ATOM 1578 O O . GLY B 1 60 ? 41.217 10.526 47.255 1.00 34.19 61 GLY B O 1
ATOM 1579 N N . ILE B 1 61 ? 40.108 10.989 45.352 1.00 30.44 62 ILE B N 1
ATOM 1580 C CA . ILE B 1 61 ? 39.527 9.665 45.236 1.00 27.91 62 ILE B CA 1
ATOM 1581 C C . ILE B 1 61 ? 39.865 8.933 43.958 1.00 33.58 62 ILE B C 1
ATOM 1582 O O . ILE B 1 61 ? 39.690 7.717 43.894 1.00 29.75 62 ILE B O 1
ATOM 1587 N N . ALA B 1 62 ? 40.321 9.666 42.940 1.00 28.45 63 ALA B N 1
ATOM 1588 C CA . ALA B 1 62 ? 40.693 9.094 41.665 1.00 25.73 63 ALA B CA 1
ATOM 1589 C C . ALA B 1 62 ? 41.493 10.131 40.896 1.00 24.41 63 ALA B C 1
ATOM 1590 O O . ALA B 1 62 ? 41.433 11.315 41.145 1.00 24.15 63 ALA B O 1
ATOM 1592 N N . LEU B 1 63 ? 42.250 9.640 39.920 1.00 27.38 64 LEU B N 1
ATOM 1593 C CA . LEU B 1 63 ? 42.810 10.468 38.920 1.00 24.38 64 LEU B CA 1
ATOM 1594 C C . LEU B 1 63 ? 41.852 10.446 37.712 1.00 23.92 64 LEU B C 1
ATOM 1595 O O . LEU B 1 63 ? 41.130 9.460 37.482 1.00 25.20 64 LEU B O 1
ATOM 1600 N N . ILE B 1 64 ? 41.896 11.526 36.936 1.00 22.25 65 ILE B N 1
ATOM 1601 C CA . ILE B 1 64 ? 41.155 11.604 35.685 1.00 20.78 65 ILE B CA 1
ATOM 1602 C C . ILE B 1 64 ? 42.105 12.020 34.583 1.00 21.47 65 ILE B C 1
ATOM 1603 O O . ILE B 1 64 ? 42.869 12.964 34.744 1.00 22.50 65 ILE B O 1
ATOM 1608 N N . ASP B 1 65 ? 42.146 11.232 33.514 1.00 21.77 66 ASP B N 1
ATOM 1609 C CA . ASP B 1 65 ? 42.909 11.547 32.365 1.00 22.84 66 ASP B CA 1
ATOM 1610 C C . ASP B 1 65 ? 41.971 11.554 31.207 1.00 20.42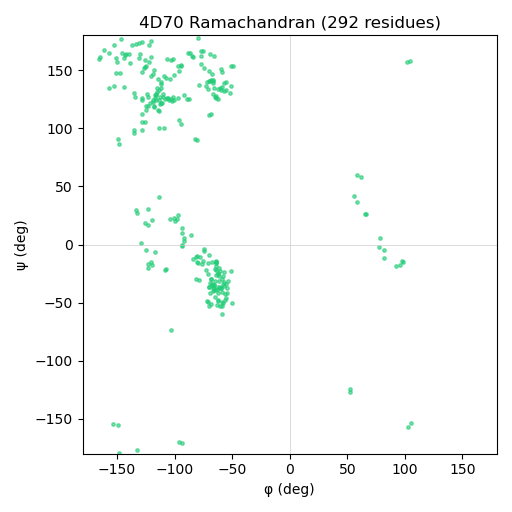 66 ASP B C 1
ATOM 1611 O O . ASP B 1 65 ? 41.238 10.570 30.975 1.00 22.68 66 ASP B O 1
ATOM 1616 N N . ILE B 1 66 ? 41.975 12.649 30.461 1.00 21.26 67 ILE B N 1
ATOM 1617 C CA . ILE B 1 66 ? 41.242 12.723 29.199 1.00 21.04 67 ILE B CA 1
ATOM 1618 C C . ILE B 1 66 ? 42.189 13.212 28.100 1.00 22.57 67 ILE B C 1
ATOM 1619 O O . ILE B 1 66 ? 42.442 14.430 27.927 1.00 21.20 67 ILE B O 1
ATOM 1624 N N . GLU B 1 67 ? 42.707 12.252 27.338 1.00 22.60 68 GLU B N 1
ATOM 1625 C CA . GLU B 1 67 ? 43.832 12.524 26.381 1.00 26.39 68 GLU B CA 1
ATOM 1626 C C . GLU B 1 67 ? 43.459 13.545 25.348 1.00 25.40 68 GLU B C 1
ATOM 1627 O O . GLU B 1 67 ? 44.214 14.477 25.057 1.00 27.71 68 GLU B O 1
ATOM 1633 N N . LYS B 1 68 ? 42.211 13.517 24.910 1.00 23.18 69 LYS B N 1
ATOM 1634 C CA . LYS B 1 68 ? 41.791 14.362 23.821 1.00 23.78 69 LYS B CA 1
ATOM 1635 C C . LYS B 1 68 ? 41.868 15.853 24.145 1.00 22.70 69 LYS B C 1
ATOM 1636 O O . LYS B 1 68 ? 41.968 16.698 23.234 1.00 24.06 69 LYS B O 1
ATOM 1642 N N . ILE B 1 69 ? 41.766 16.201 25.415 1.00 23.22 70 ILE B N 1
ATOM 1643 C CA . ILE B 1 69 ? 41.778 17.596 25.820 1.00 24.12 70 ILE B CA 1
ATOM 1644 C C . ILE B 1 69 ? 42.855 17.928 26.887 1.00 27.70 70 ILE B C 1
ATOM 1645 O O . ILE B 1 69 ? 42.800 18.935 27.513 1.00 27.18 70 ILE B O 1
ATOM 1650 N N . GLY B 1 70 ? 43.833 17.076 27.032 1.00 25.49 71 GLY B N 1
ATOM 1651 C CA . GLY B 1 70 ? 44.937 17.334 27.916 1.00 31.32 71 GLY B CA 1
ATOM 1652 C C . GLY B 1 70 ? 44.566 17.400 29.377 1.00 31.21 71 GLY B C 1
ATOM 1653 O O . GLY B 1 70 ? 45.245 18.026 30.121 1.00 26.73 71 GLY B O 1
ATOM 1654 N N . VAL B 1 71 ? 43.506 16.739 29.806 1.00 24.19 72 VAL B N 1
ATOM 1655 C CA . VAL B 1 71 ? 43.159 16.767 31.226 1.00 22.75 72 VAL B CA 1
ATOM 1656 C C . VAL B 1 71 ? 43.856 15.626 31.934 1.00 21.79 72 VAL B C 1
ATOM 1657 O O . VAL B 1 71 ? 43.764 14.467 31.508 1.00 22.83 72 VAL B O 1
ATOM 1661 N N . HIS B 1 72 ? 44.606 15.952 32.987 1.00 24.72 73 HIS B N 1
ATOM 1662 C CA . HIS B 1 72 ? 45.402 14.986 33.748 1.00 25.57 73 HIS B CA 1
ATOM 1663 C C . HIS B 1 72 ? 45.430 15.493 35.169 1.00 28.09 73 HIS B C 1
ATOM 1664 O O . HIS B 1 72 ? 46.309 16.286 35.511 1.00 28.85 73 HIS B O 1
ATOM 1671 N N . THR B 1 73 ? 44.417 15.144 35.974 1.00 22.56 74 THR B N 1
ATOM 1672 C CA . THR B 1 73 ? 44.374 15.679 37.307 1.00 26.28 74 THR B CA 1
ATOM 1673 C C . THR B 1 73 ? 43.719 14.714 38.249 1.00 23.81 74 THR B C 1
ATOM 1674 O O . THR B 1 73 ? 43.744 13.522 38.027 1.00 28.78 74 THR B O 1
ATOM 1678 N N . VAL B 1 74 ? 43.178 15.230 39.323 1.00 23.63 75 VAL B N 1
ATOM 1679 C CA . VAL B 1 74 ? 42.661 14.419 40.427 1.00 25.05 75 VAL B CA 1
ATOM 1680 C C . VAL B 1 74 ? 41.205 14.846 40.672 1.00 22.02 75 VAL B C 1
ATOM 1681 O O . VAL B 1 74 ? 40.792 15.964 40.320 1.00 24.29 75 VAL B O 1
ATOM 1685 N N . ILE B 1 75 ? 40.405 13.896 41.194 1.00 22.29 76 ILE B N 1
ATOM 1686 C CA . ILE B 1 75 ? 39.043 14.179 41.581 1.00 23.89 76 ILE B CA 1
ATOM 1687 C C . ILE B 1 75 ? 38.974 14.135 43.087 1.00 24.74 76 ILE B C 1
ATOM 1688 O O . ILE B 1 75 ? 39.512 13.193 43.695 1.00 25.55 76 ILE B O 1
ATOM 1693 N N . ALA B 1 76 ? 38.409 15.179 43.686 1.00 25.42 77 ALA B N 1
ATOM 1694 C CA . ALA B 1 76 ? 38.258 15.234 45.152 1.00 26.67 77 ALA B CA 1
ATOM 1695 C C . ALA B 1 76 ? 36.879 14.790 45.543 1.00 29.34 77 ALA B C 1
ATOM 1696 O O . ALA B 1 76 ? 35.932 14.933 44.784 1.00 29.93 77 ALA B O 1
ATOM 1698 N N . GLU B 1 77 ? 36.737 14.266 46.751 1.00 29.24 78 GLU B N 1
ATOM 1699 C CA . GLU B 1 77 ? 35.405 13.974 47.277 1.00 30.04 78 GLU B CA 1
ATOM 1700 C C . GLU B 1 77 ? 34.621 15.244 47.633 1.00 29.81 78 GLU B C 1
ATOM 1701 O O . GLU B 1 77 ? 35.173 16.147 48.220 1.00 34.59 78 GLU B O 1
ATOM 1707 N N . GLY B 1 78 ? 33.355 15.317 47.226 1.00 30.32 79 GLY B N 1
ATOM 1708 C CA . GLY B 1 78 ? 32.472 16.402 47.599 1.00 32.20 79 GLY B CA 1
ATOM 1709 C C . GLY B 1 78 ? 32.250 17.386 46.507 1.00 35.47 79 GLY B C 1
ATOM 1710 O O . GLY B 1 78 ? 33.015 17.456 45.536 1.00 34.27 79 GLY B O 1
ATOM 1711 N N . SER B 1 79 ? 31.146 18.102 46.610 1.00 32.02 80 SER B N 1
ATOM 1712 C CA . SER B 1 79 ? 30.796 19.103 45.633 1.00 35.44 80 SER B CA 1
ATOM 1713 C C . SER B 1 79 ? 30.388 20.396 46.323 1.00 37.97 80 SER B C 1
ATOM 1714 O O . SER B 1 79 ? 29.630 21.149 45.758 1.00 43.97 80 SER B O 1
ATOM 1717 N N . THR B 1 80 ? 30.901 20.645 47.525 1.00 39.07 81 THR B N 1
ATOM 1718 C CA . THR B 1 80 ? 30.660 21.890 48.211 1.00 41.61 81 THR B CA 1
ATOM 1719 C C . THR B 1 80 ? 31.523 22.951 47.593 1.00 49.20 81 THR B C 1
ATOM 1720 O O . THR B 1 80 ? 32.455 22.656 46.845 1.00 40.43 81 THR B O 1
ATOM 1724 N N . LEU B 1 81 ? 31.226 24.202 47.914 1.00 48.76 82 LEU B N 1
ATOM 1725 C CA . LEU B 1 81 ? 31.977 25.320 47.363 1.00 50.29 82 LEU B CA 1
ATOM 1726 C C . LEU B 1 81 ? 33.403 25.255 47.782 1.00 44.99 82 LEU B C 1
ATOM 1727 O O . LEU B 1 81 ? 34.296 25.590 47.012 1.00 48.39 82 LEU B O 1
ATOM 1732 N N . ASP B 1 82 ? 33.618 24.808 48.998 1.00 44.65 83 ASP B N 1
ATOM 1733 C CA . ASP B 1 82 ? 34.963 24.691 49.511 1.00 47.63 83 ASP B CA 1
ATOM 1734 C C . ASP B 1 82 ? 35.796 23.684 48.742 1.00 45.05 83 ASP B C 1
ATOM 1735 O O . ASP B 1 82 ? 36.976 23.901 48.502 1.00 39.46 83 ASP B O 1
ATOM 1740 N N . VAL B 1 83 ? 35.186 22.576 48.351 1.00 44.26 84 VAL B N 1
ATOM 1741 C CA . VAL B 1 83 ? 35.930 21.594 47.542 1.00 42.74 84 VAL B CA 1
ATOM 1742 C C . VAL B 1 83 ? 36.162 22.179 46.176 1.00 37.91 84 VAL B C 1
ATOM 1743 O O . VAL B 1 83 ? 37.284 22.203 45.672 1.00 37.93 84 VAL B O 1
ATOM 1747 N N . LEU B 1 84 ? 35.090 22.622 45.553 1.00 38.59 85 LEU B N 1
ATOM 1748 C CA . LEU B 1 84 ? 35.150 23.033 44.169 1.00 36.42 85 LEU B CA 1
ATOM 1749 C C . LEU B 1 84 ? 36.037 24.232 43.906 1.00 39.98 85 LEU B C 1
ATOM 1750 O O . LEU B 1 84 ? 36.397 24.509 42.746 1.00 38.36 85 LEU B O 1
ATOM 1755 N N . GLU B 1 85 ? 36.402 24.950 44.958 1.00 39.60 86 GLU B N 1
ATOM 1756 C CA . GLU B 1 85 ? 37.281 26.089 44.808 1.00 47.06 86 GLU B CA 1
ATOM 1757 C C . GLU B 1 85 ? 38.629 25.633 44.356 1.00 44.20 86 GLU B C 1
ATOM 1758 O O . GLU B 1 85 ? 39.270 26.320 43.596 1.00 52.69 86 GLU B O 1
ATOM 1764 N N . ASN B 1 86 ? 39.035 24.458 44.826 1.00 41.66 87 ASN B N 1
ATOM 1765 C CA . ASN B 1 86 ? 40.316 23.945 44.481 1.00 43.20 87 ASN B CA 1
ATOM 1766 C C . ASN B 1 86 ? 40.374 22.774 43.525 1.00 40.34 87 ASN B C 1
ATOM 1767 O O . ASN B 1 86 ? 41.423 22.543 42.921 1.00 35.97 87 ASN B O 1
ATOM 1772 N N . ASN B 1 87 ? 39.288 22.018 43.409 1.00 39.16 88 ASN B N 1
ATOM 1773 C CA . ASN B 1 87 ? 39.323 20.781 42.620 1.00 35.78 88 ASN B CA 1
ATOM 1774 C C . ASN B 1 87 ? 38.018 20.502 41.902 1.00 33.50 88 ASN B C 1
ATOM 1775 O O . ASN B 1 87 ? 36.976 21.027 42.236 1.00 32.35 88 ASN B O 1
ATOM 1780 N N . ILE B 1 88 ? 38.109 19.595 40.957 1.00 30.05 89 ILE B N 1
ATOM 1781 C CA . ILE B 1 88 ? 36.966 18.909 40.382 1.00 27.47 89 ILE B CA 1
ATOM 1782 C C . ILE B 1 88 ? 36.430 18.055 41.536 1.00 26.75 89 ILE B C 1
ATOM 1783 O O . ILE B 1 88 ? 37.197 17.435 42.259 1.00 29.23 89 ILE B O 1
ATOM 1788 N N . GLY B 1 89 ? 35.124 17.945 41.674 1.00 24.94 90 GLY B N 1
ATOM 1789 C CA . GLY B 1 89 ? 34.588 17.241 42.833 1.00 27.59 90 GLY B CA 1
ATOM 1790 C C . GLY B 1 89 ? 33.627 16.125 42.458 1.00 32.73 90 GLY B C 1
ATOM 1791 O O . GLY B 1 89 ? 33.043 16.166 41.408 1.00 32.08 90 GLY B O 1
ATOM 1792 N N . HIS B 1 90 ? 33.436 15.177 43.381 1.00 29.10 91 HIS B N 1
ATOM 1793 C CA . HIS B 1 90 ? 32.524 14.075 43.197 1.00 26.40 91 HIS B CA 1
ATOM 1794 C C . HIS B 1 90 ? 31.244 14.355 43.933 1.00 29.96 91 HIS B C 1
ATOM 1795 O O . HIS B 1 90 ? 31.275 14.631 45.150 1.00 30.23 91 HIS B O 1
ATOM 1802 N N . PHE B 1 91 ? 30.120 14.309 43.237 1.00 25.53 92 PHE B N 1
ATOM 1803 C CA . PHE B 1 91 ? 28.830 14.541 43.898 1.00 30.40 92 PHE B CA 1
ATOM 1804 C C . PHE B 1 91 ? 28.584 13.408 44.909 1.00 35.30 92 PHE B C 1
ATOM 1805 O O . PHE B 1 91 ? 28.626 12.209 44.575 1.00 32.97 92 PHE B O 1
ATOM 1813 N N . GLU B 1 92 ? 28.303 13.826 46.128 1.00 40.88 93 GLU B N 1
ATOM 1814 C CA . GLU B 1 92 ? 28.128 12.941 47.268 1.00 46.46 93 GLU B CA 1
ATOM 1815 C C . GLU B 1 92 ? 26.855 12.168 46.938 1.00 44.70 93 GLU B C 1
ATOM 1816 O O . GLU B 1 92 ? 25.884 12.713 46.374 1.00 45.92 93 GLU B O 1
ATOM 1822 N N . ASN B 1 93 ? 26.827 10.903 47.268 1.00 48.10 94 ASN B N 1
ATOM 1823 C CA . ASN B 1 93 ? 25.634 10.078 46.988 1.00 43.32 94 ASN B CA 1
ATOM 1824 C C . ASN B 1 93 ? 25.546 9.648 45.550 1.00 40.01 94 ASN B C 1
ATOM 1825 O O . ASN B 1 93 ? 24.569 9.056 45.161 1.00 47.60 94 ASN B O 1
ATOM 1830 N N . THR B 1 94 ? 26.560 9.933 44.733 1.00 32.42 95 THR B N 1
ATOM 1831 C CA . THR B 1 94 ? 26.651 9.200 43.483 1.00 30.06 95 THR B CA 1
ATOM 1832 C C . THR B 1 94 ? 27.685 8.114 43.595 1.00 32.07 95 THR B C 1
ATOM 1833 O O . THR B 1 94 ? 28.571 8.163 44.441 1.00 26.53 95 THR B O 1
ATOM 1837 N N . ALA B 1 95 ? 27.580 7.137 42.707 1.00 26.24 96 ALA B N 1
ATOM 1838 C CA . ALA B 1 95 ? 28.500 6.045 42.666 1.00 27.69 96 ALA B CA 1
ATOM 1839 C C . ALA B 1 95 ? 29.963 6.470 42.631 1.00 30.70 96 ALA B C 1
ATOM 1840 O O . ALA B 1 95 ? 30.323 7.525 42.102 1.00 27.93 96 ALA B O 1
ATOM 1842 N N . MET B 1 96 ? 30.799 5.582 43.119 1.00 29.51 97 MET B N 1
ATOM 1843 C CA . MET B 1 96 ? 32.224 5.731 43.032 1.00 29.26 97 MET B CA 1
ATOM 1844 C C . MET B 1 96 ? 32.681 5.170 41.725 1.00 29.78 97 MET B C 1
ATOM 1845 O O . MET B 1 96 ? 31.963 4.394 41.056 1.00 26.69 97 MET B O 1
ATOM 1850 N N . PRO B 1 97 ? 33.920 5.493 41.330 1.00 27.87 98 PRO B N 1
ATOM 1851 C CA . PRO B 1 97 ? 34.366 4.998 40.069 1.00 27.71 98 PRO B CA 1
ATOM 1852 C C . PRO B 1 97 ? 34.308 3.483 39.942 1.00 31.21 98 PRO B C 1
ATOM 1853 O O . PRO B 1 97 ? 34.596 2.750 40.874 1.00 28.86 98 PRO B O 1
ATOM 1857 N N . GLY B 1 98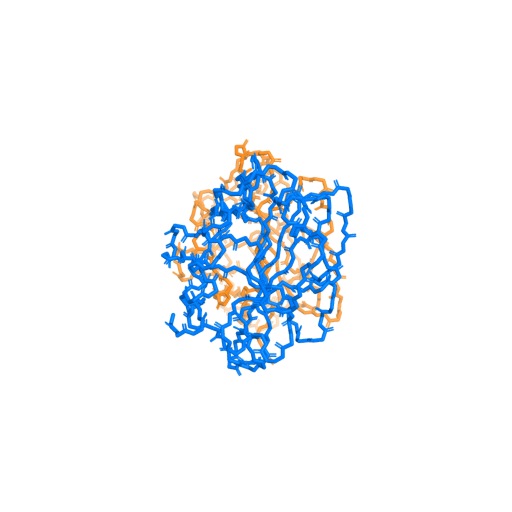 ? 33.873 3.033 38.783 1.00 26.36 99 GLY B N 1
ATOM 1858 C CA . GLY B 1 98 ? 33.766 1.636 38.500 1.00 29.89 99 GLY B CA 1
ATOM 1859 C C . GLY B 1 98 ? 32.535 0.975 39.093 1.00 30.20 99 GLY B C 1
ATOM 1860 O O . GLY B 1 98 ? 32.263 -0.159 38.774 1.00 32.47 99 GLY B O 1
ATOM 1861 N N A GLU B 1 99 ? 31.761 1.674 39.918 0.50 31.41 100 GLU B N 1
ATOM 1862 N N B GLU B 1 99 ? 31.782 1.658 39.944 0.50 31.39 100 GLU B N 1
ATOM 1863 C CA A GLU B 1 99 ? 30.599 1.040 40.585 0.50 32.40 100 GLU B CA 1
ATOM 1864 C CA B GLU B 1 99 ? 30.649 0.953 40.582 0.50 32.37 100 GLU B CA 1
ATOM 1865 C C A GLU B 1 99 ? 29.343 1.103 39.758 0.50 30.61 100 GLU B C 1
ATOM 1866 C C B GLU B 1 99 ? 29.346 1.130 39.830 0.50 30.09 100 GLU B C 1
ATOM 1867 O O A GLU B 1 99 ? 29.176 1.933 38.868 0.50 28.23 100 GLU B O 1
ATOM 1868 O O B GLU B 1 99 ? 29.167 2.050 39.042 0.50 26.22 100 GLU B O 1
ATOM 1879 N N . ASN B 1 100 ? 28.402 0.237 40.095 1.00 29.17 101 ASN B N 1
ATOM 1880 C CA . ASN B 1 100 ? 27.034 0.374 39.610 1.00 29.88 101 ASN B CA 1
ATOM 1881 C C . ASN B 1 100 ? 26.491 1.719 39.915 1.00 28.24 101 ASN B C 1
ATOM 1882 O O . ASN B 1 100 ? 26.736 2.264 40.994 1.00 26.11 101 ASN B O 1
ATOM 1887 N N . GLY B 1 101 ? 25.779 2.280 38.945 1.00 26.90 102 GLY B N 1
ATOM 1888 C CA . GLY B 1 101 ? 25.288 3.612 39.074 1.00 28.73 102 GLY B CA 1
ATOM 1889 C C . GLY B 1 101 ? 26.096 4.578 38.213 1.00 27.49 102 GLY B C 1
ATOM 1890 O O . GLY B 1 101 ? 26.691 4.190 37.225 1.00 26.54 102 GLY B O 1
ATOM 1891 N N . ASN B 1 102 ? 26.104 5.820 38.646 1.00 25.23 103 ASN B N 1
ATOM 1892 C CA . ASN B 1 102 ? 26.514 6.928 37.784 1.00 23.50 103 ASN B CA 1
ATOM 1893 C C . ASN B 1 102 ? 27.434 7.817 38.569 1.00 24.50 103 ASN B C 1
ATOM 1894 O O . ASN B 1 102 ? 27.013 8.645 39.310 1.00 24.06 103 ASN B O 1
ATOM 1899 N N . PHE B 1 103 ? 28.736 7.577 38.391 1.00 21.67 104 PHE B N 1
ATOM 1900 C CA . PHE B 1 103 ? 29.790 8.325 39.014 1.00 25.19 104 PHE B CA 1
ATOM 1901 C C . PHE B 1 103 ? 29.816 9.732 38.445 1.00 21.98 104 PHE B C 1
ATOM 1902 O O . PHE B 1 103 ? 30.149 9.919 37.276 1.00 21.49 104 PHE B O 1
ATOM 1910 N N . SER B 1 104 ? 29.479 10.703 39.280 1.00 22.37 105 SER B N 1
ATOM 1911 C CA . SER B 1 104 ? 29.215 12.046 38.837 1.00 21.65 105 SER B CA 1
ATOM 1912 C C . 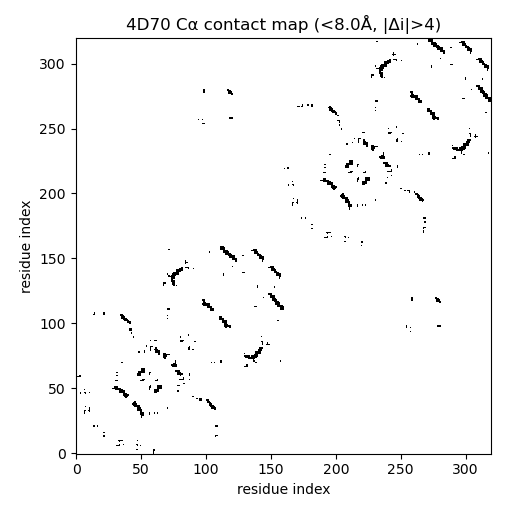SER B 1 104 ? 30.195 13.024 39.359 1.00 22.15 105 SER B C 1
ATOM 1913 O O . SER B 1 104 ? 30.467 13.067 40.553 1.00 25.45 105 SER B O 1
ATOM 1916 N N . ILE B 1 105 ? 30.735 13.877 38.451 1.00 20.55 106 ILE B N 1
ATOM 1917 C CA . ILE B 1 105 ? 31.720 14.856 38.829 1.00 22.70 106 ILE B CA 1
ATOM 1918 C C . ILE B 1 105 ? 31.245 16.263 38.530 1.00 20.80 106 ILE B C 1
ATOM 1919 O O . ILE B 1 105 ? 30.617 16.501 37.487 1.00 22.16 106 ILE B O 1
ATOM 1924 N N . ALA B 1 106 ? 31.611 17.209 39.377 1.00 24.95 107 ALA B N 1
ATOM 1925 C CA . ALA B 1 106 ? 31.206 18.613 39.184 1.00 27.04 107 ALA B CA 1
ATOM 1926 C C . ALA B 1 106 ? 32.430 19.356 38.707 1.00 22.98 107 ALA B C 1
ATOM 1927 O O . ALA B 1 106 ? 33.482 19.306 39.374 1.00 23.60 107 ALA B O 1
ATOM 1929 N N . GLY B 1 107 ? 32.311 20.052 37.575 1.00 22.75 108 GLY B N 1
ATOM 1930 C CA . GLY B 1 107 ? 33.419 20.774 37.021 1.00 21.17 108 GLY B CA 1
ATOM 1931 C C . GLY B 1 107 ? 33.159 22.255 36.914 1.00 21.92 108 GLY B C 1
ATOM 1932 O O . GLY B 1 107 ? 33.739 22.955 36.075 1.00 23.91 108 GLY B O 1
ATOM 1933 N N . HIS B 1 108 ? 32.210 22.732 37.708 1.00 23.42 109 HIS B N 1
ATOM 1934 C CA . HIS B 1 108 ? 31.913 24.142 37.783 1.00 25.69 109 HIS B CA 1
ATOM 1935 C C . HIS B 1 108 ? 31.531 24.497 39.247 1.00 33.13 109 HIS B C 1
ATOM 1936 O O . HIS B 1 108 ? 31.191 23.617 40.076 1.00 29.28 109 HIS B O 1
ATOM 1943 N N . ARG B 1 109 ? 31.624 25.786 39.553 1.00 37.75 110 ARG B N 1
ATOM 1944 C CA . ARG B 1 109 ? 31.044 26.348 40.817 1.00 48.93 110 ARG B CA 1
ATOM 1945 C C . ARG B 1 109 ? 30.172 27.540 40.422 1.00 47.50 110 ARG B C 1
ATOM 1946 O O . ARG B 1 109 ? 30.638 28.544 39.875 1.00 41.50 110 ARG B O 1
ATOM 1954 N N . ASN B 1 110 ? 28.868 27.367 40.617 1.00 44.31 111 ASN B N 1
ATOM 1955 C CA . ASN B 1 110 ? 27.874 28.304 40.113 1.00 47.04 111 ASN B CA 1
ATOM 1956 C C . ASN B 1 110 ? 28.057 28.553 38.648 1.00 46.77 111 ASN B C 1
ATOM 1957 O O . ASN B 1 110 ? 28.104 27.593 37.887 1.00 39.88 111 ASN B O 1
ATOM 1962 N N . THR B 1 111 ? 28.162 29.811 38.216 1.00 41.48 112 THR B N 1
ATOM 1963 C CA . THR B 1 111 ? 28.245 30.058 36.811 1.00 39.16 112 THR B CA 1
ATOM 1964 C C . THR B 1 111 ? 29.710 29.965 36.262 1.00 40.04 112 THR B C 1
ATOM 1965 O O . THR B 1 111 ? 29.936 30.327 35.099 1.00 46.83 112 THR B O 1
ATOM 1969 N N . ILE B 1 112 ? 30.649 29.513 37.093 1.00 40.13 113 ILE B N 1
ATOM 1970 C CA . ILE B 1 112 ? 32.055 29.490 36.743 1.00 43.22 113 ILE B CA 1
ATOM 1971 C C . ILE B 1 112 ? 32.648 28.064 36.606 1.00 29.97 113 ILE B C 1
ATOM 1972 O O . ILE B 1 112 ? 32.867 27.315 37.587 1.00 34.21 113 ILE B O 1
ATOM 1977 N N . ASN B 1 113 ? 33.043 27.786 35.376 1.00 32.47 114 ASN B N 1
ATOM 1978 C CA . ASN B 1 113 ? 33.710 26.529 35.027 1.00 30.11 114 ASN B CA 1
ATOM 1979 C C . ASN B 1 113 ? 35.119 26.463 35.567 1.00 28.68 114 ASN B C 1
ATOM 1980 O O . ASN B 1 113 ? 35.859 27.449 35.482 1.00 32.95 114 ASN B O 1
ATOM 1985 N N . ASN B 1 114 ? 35.492 25.293 36.053 1.00 26.34 115 ASN B N 1
ATOM 1986 C CA . ASN B 1 114 ? 36.873 24.969 36.412 1.00 31.66 115 ASN B CA 1
ATOM 1987 C C . ASN B 1 114 ? 37.670 25.032 35.122 1.00 29.54 115 ASN B C 1
ATOM 1988 O O . ASN B 1 114 ? 37.265 24.488 34.081 1.00 26.75 115 ASN B O 1
ATOM 1993 N N A GLU B 1 115 ? 38.797 25.712 35.172 0.50 28.22 116 GLU B N 1
ATOM 1994 N N B GLU B 1 115 ? 38.835 25.680 35.216 0.50 29.59 116 GLU B N 1
ATOM 1995 C CA A GLU B 1 115 ? 39.591 25.907 33.979 0.50 29.20 116 GLU B CA 1
ATOM 1996 C CA B GLU B 1 115 ? 39.729 25.904 34.068 0.50 32.15 116 GLU B CA 1
ATOM 1997 C C A GLU B 1 115 ? 40.114 24.594 33.371 0.50 27.06 116 GLU B C 1
ATOM 1998 C C B GLU B 1 115 ? 40.155 24.606 33.396 0.50 28.41 116 GLU B C 1
ATOM 1999 O O A GLU B 1 115 ? 40.324 24.555 32.182 0.50 26.12 116 GLU B O 1
ATOM 2000 O O B GLU B 1 115 ? 40.390 24.604 32.211 0.50 27.05 116 GLU B O 1
ATOM 2011 N N . VAL B 1 116 ? 40.236 23.529 34.165 1.00 25.09 117 VAL B N 1
ATOM 2012 C CA . VAL B 1 116 ? 40.655 22.237 33.654 1.00 27.49 117 VAL B CA 1
ATOM 2013 C C . VAL B 1 116 ? 39.696 21.726 32.579 1.00 25.73 117 VAL B C 1
ATOM 2014 O O . VAL B 1 116 ? 40.076 20.994 31.693 1.00 24.92 117 VAL B O 1
ATOM 2018 N N . PHE B 1 117 ? 38.423 22.127 32.658 1.00 23.77 118 PHE B N 1
ATOM 2019 C CA . PHE B 1 117 ? 37.432 21.798 31.605 1.00 25.34 118 PHE B CA 1
ATOM 2020 C C . PHE B 1 117 ? 37.166 22.856 30.568 1.00 29.25 118 PHE B C 1
ATOM 2021 O O . PHE B 1 117 ? 36.145 22.799 29.843 1.00 25.12 118 PHE B O 1
ATOM 2029 N N . ARG B 1 118 ? 38.115 23.783 30.400 1.00 27.54 119 ARG B N 1
ATOM 2030 C CA . ARG B 1 118 ? 37.940 24.848 29.402 1.00 29.40 119 ARG B CA 1
ATOM 2031 C C . ARG B 1 118 ? 37.707 24.288 28.008 1.00 30.43 119 ARG B C 1
ATOM 2032 O O . ARG B 1 118 ? 37.009 24.889 27.234 1.00 33.05 119 ARG B O 1
ATOM 2040 N N . ASN B 1 119 ? 38.280 23.142 27.671 1.00 28.12 120 ASN B N 1
ATOM 2041 C CA . ASN B 1 119 ? 38.057 22.576 26.347 1.00 23.67 120 ASN B CA 1
ATOM 2042 C C . ASN B 1 119 ? 37.091 21.395 26.295 1.00 24.53 120 ASN B C 1
ATOM 2043 O O . ASN B 1 119 ? 37.125 20.588 25.358 1.00 25.05 120 ASN B O 1
ATOM 2048 N N . ILE B 1 120 ? 36.228 21.270 27.288 1.00 22.41 121 ILE B N 1
ATOM 2049 C CA . ILE B 1 120 ? 35.355 20.101 27.347 1.00 26.76 121 ILE B CA 1
ATOM 2050 C C . ILE B 1 120 ? 34.400 20.012 26.128 1.00 23.11 121 ILE B C 1
ATOM 2051 O O . ILE B 1 120 ? 34.000 18.931 25.730 1.00 22.26 121 ILE B O 1
ATOM 2056 N N . ASP B 1 121 ? 34.110 21.142 25.495 1.00 23.57 122 ASP B N 1
ATOM 2057 C CA . ASP B 1 121 ? 33.264 21.131 24.302 1.00 27.34 122 ASP B CA 1
ATOM 2058 C C . ASP B 1 121 ? 33.954 20.494 23.096 1.00 25.00 122 ASP B C 1
ATOM 2059 O O . ASP B 1 121 ? 33.317 20.210 22.085 1.00 25.89 122 ASP B O 1
ATOM 2064 N N . LYS B 1 122 ? 35.233 20.208 23.192 1.00 22.30 123 LYS B N 1
ATOM 2065 C CA . LYS B 1 122 ? 35.887 19.490 22.118 1.00 23.84 123 LYS B CA 1
ATOM 2066 C C . LYS B 1 122 ? 35.736 17.985 22.183 1.00 23.97 123 LYS B C 1
ATOM 2067 O O . LYS B 1 122 ? 36.061 17.289 21.224 1.00 23.90 123 LYS B O 1
ATOM 2073 N N . LEU B 1 123 ? 35.267 17.458 23.298 1.00 23.34 124 LEU B N 1
ATOM 2074 C CA . LEU B 1 123 ? 35.055 16.036 23.407 1.00 21.97 124 LEU B CA 1
ATOM 2075 C C . LEU B 1 123 ? 33.890 15.575 22.555 1.00 24.54 124 LEU B C 1
ATOM 2076 O O . LEU B 1 123 ? 32.947 16.312 22.362 1.00 19.94 124 LEU B O 1
ATOM 2081 N N . GLN B 1 124 ? 33.967 14.353 22.083 1.00 19.46 125 GLN B N 1
ATOM 2082 C CA . GLN B 1 124 ? 32.980 13.791 21.203 1.00 22.34 125 GLN B CA 1
ATOM 2083 C C . GLN B 1 124 ? 32.565 12.465 21.698 1.00 20.54 125 GLN B C 1
ATOM 2084 O O . GLN B 1 124 ? 33.323 11.780 22.395 1.00 18.50 125 GLN B O 1
ATOM 2090 N N . VAL B 1 125 ? 31.401 12.037 21.220 1.00 19.65 126 VAL B N 1
ATOM 2091 C CA . VAL B 1 125 ? 30.933 10.693 21.476 1.00 22.64 126 VAL B CA 1
ATOM 2092 C C . VAL B 1 125 ? 31.993 9.713 21.004 1.00 26.77 126 VAL B C 1
ATOM 2093 O O . VAL B 1 125 ? 32.550 9.868 19.910 1.00 23.92 126 VAL B O 1
ATOM 2097 N N . GLY B 1 126 ? 32.314 8.723 21.833 1.00 24.30 127 GLY B N 1
ATOM 2098 C CA . GLY B 1 126 ? 33.380 7.770 21.490 1.00 26.37 127 GLY B CA 1
ATOM 2099 C C . GLY B 1 126 ? 34.705 8.081 22.131 1.00 26.81 127 GLY B C 1
ATOM 2100 O O . GLY B 1 126 ? 35.550 7.220 22.171 1.00 25.38 127 GLY B O 1
ATOM 2101 N N . ASP B 1 127 ? 34.914 9.284 22.676 1.00 20.68 128 ASP B N 1
ATOM 2102 C CA . ASP B 1 127 ? 36.216 9.617 23.280 1.00 23.43 128 ASP B CA 1
ATOM 2103 C C . ASP B 1 127 ? 36.229 8.935 24.626 1.00 22.74 128 ASP B C 1
ATOM 2104 O O . ASP B 1 127 ? 35.165 8.676 25.212 1.00 23.93 128 ASP B O 1
ATOM 2109 N N . GLU B 1 128 ? 37.431 8.665 25.126 1.00 21.72 129 GLU B N 1
ATOM 2110 C CA . GLU B 1 128 ? 37.597 7.952 26.387 1.00 24.28 129 GLU B CA 1
ATOM 2111 C C . GLU B 1 128 ? 37.988 8.828 27.534 1.00 22.31 129 GLU B C 1
ATOM 2112 O O . GLU B 1 128 ? 38.714 9.847 27.383 1.00 24.21 129 GLU B O 1
ATOM 2118 N N . ILE B 1 129 ? 37.427 8.493 28.691 1.00 20.57 130 ILE B N 1
ATOM 2119 C CA . ILE B 1 129 ? 37.764 9.122 29.948 1.00 20.54 130 ILE B CA 1
ATOM 2120 C C . ILE B 1 129 ? 38.316 8.016 30.817 1.00 22.81 130 ILE B C 1
ATOM 2121 O O . ILE B 1 129 ? 37.605 7.049 31.159 1.00 24.63 130 ILE B O 1
ATOM 2126 N N . LYS B 1 130 ? 39.552 8.207 31.280 1.00 21.22 131 LYS B N 1
ATOM 2127 C CA . LYS B 1 130 ? 40.202 7.189 32.145 1.00 22.11 131 LYS B CA 1
ATOM 2128 C C . LYS B 1 130 ? 40.192 7.612 33.572 1.00 19.26 131 LYS B C 1
ATOM 2129 O O . LYS B 1 130 ? 40.620 8.717 33.930 1.00 20.48 131 LYS B O 1
ATOM 2135 N N . ILE B 1 131 ? 39.658 6.767 34.416 1.00 20.51 132 ILE B N 1
ATOM 2136 C CA . ILE B 1 131 ? 39.496 7.054 35.855 1.00 19.14 132 ILE B CA 1
ATOM 2137 C C . ILE B 1 131 ? 40.334 5.996 36.594 1.00 24.84 132 ILE B C 1
ATOM 2138 O O . ILE B 1 131 ? 40.068 4.804 36.496 1.00 26.22 132 ILE B O 1
ATOM 2143 N N . THR B 1 132 ? 41.331 6.471 37.354 1.00 25.44 133 THR B N 1
ATOM 2144 C CA . THR B 1 132 ? 42.242 5.585 38.064 1.00 27.46 133 THR B CA 1
ATOM 2145 C C . THR B 1 132 ? 42.064 5.700 39.548 1.00 29.80 133 THR B C 1
ATOM 2146 O O . THR B 1 132 ? 42.233 6.787 40.108 1.00 28.04 133 THR B O 1
ATOM 2150 N N . THR B 1 133 ? 41.732 4.579 40.208 1.00 27.32 134 THR B N 1
ATOM 2151 C CA . THR B 1 133 ? 41.630 4.611 41.680 1.00 27.95 134 THR B CA 1
ATOM 2152 C C . THR B 1 133 ? 42.965 4.104 42.236 1.00 32.71 134 THR B C 1
ATOM 2153 O O . THR B 1 133 ? 43.868 3.843 41.485 1.00 26.77 134 THR B O 1
ATOM 2157 N N . LEU B 1 134 ? 43.056 3.840 43.526 1.0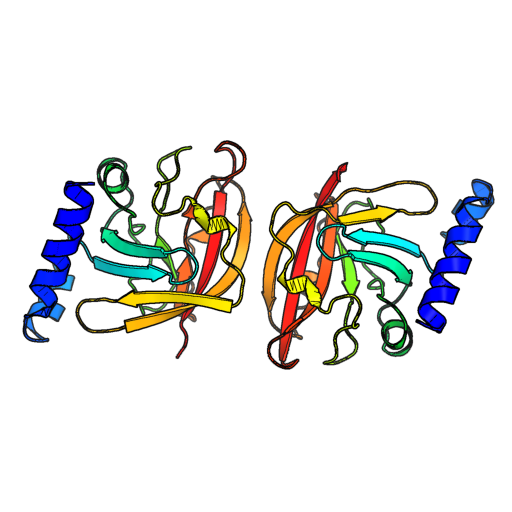0 34.85 135 LEU B N 1
ATOM 2158 C CA . LEU B 1 134 ? 44.278 3.199 44.038 1.00 33.86 135 LEU B CA 1
ATOM 2159 C C . LEU B 1 134 ? 44.526 1.789 43.519 1.00 33.01 135 LEU B C 1
ATOM 2160 O O . LEU B 1 134 ? 45.678 1.303 43.544 1.00 34.50 135 LEU B O 1
ATOM 2165 N N . THR B 1 135 ? 43.480 1.106 43.044 1.00 28.89 136 THR B N 1
ATOM 2166 C CA . THR B 1 135 ? 43.618 -0.292 42.668 1.00 28.95 136 THR B CA 1
ATOM 2167 C C . THR B 1 135 ? 43.258 -0.643 41.267 1.00 29.19 136 THR B C 1
ATOM 2168 O O . THR B 1 135 ? 43.702 -1.690 40.728 1.00 28.67 136 THR B O 1
ATOM 2172 N N . ASP B 1 136 ? 42.483 0.212 40.617 1.00 26.20 137 ASP B N 1
ATOM 2173 C CA . ASP B 1 136 ? 41.957 -0.129 39.291 1.00 28.28 137 ASP B CA 1
ATOM 2174 C C . ASP B 1 136 ? 41.979 1.039 38.300 1.00 27.43 137 ASP B C 1
ATOM 2175 O O . ASP B 1 136 ? 42.057 2.176 38.706 1.00 28.94 137 ASP B O 1
ATOM 2180 N N . ILE B 1 137 ? 41.990 0.696 37.020 1.00 27.18 138 ILE B N 1
ATOM 2181 C CA . ILE B 1 137 ? 41.775 1.646 35.939 1.00 29.84 138 ILE B CA 1
ATOM 2182 C C . ILE B 1 137 ? 40.406 1.351 35.374 1.00 31.40 138 ILE B C 1
ATOM 2183 O O . ILE B 1 137 ? 40.104 0.206 35.000 1.00 28.37 138 ILE B O 1
ATOM 2188 N N . PHE B 1 138 ? 39.585 2.377 35.336 1.00 30.18 139 PHE B N 1
ATOM 2189 C CA . PHE B 1 138 ? 38.279 2.286 34.692 1.00 31.24 139 PHE B CA 1
ATOM 2190 C C . PHE B 1 138 ? 38.232 3.158 33.449 1.00 32.58 139 PHE B C 1
ATOM 2191 O O . PHE B 1 138 ? 38.568 4.334 33.483 1.00 31.56 139 PHE B O 1
ATOM 2199 N N . GLN B 1 139 ? 37.846 2.557 32.326 1.00 30.41 140 GLN B N 1
ATOM 2200 C CA . GLN B 1 139 ? 37.770 3.304 31.130 1.00 26.34 140 GLN B CA 1
ATOM 2201 C C . GLN B 1 139 ? 36.324 3.545 30.801 1.00 23.80 140 GLN B C 1
ATOM 2202 O O . GLN B 1 139 ? 35.564 2.619 30.702 1.00 22.85 140 GLN B O 1
ATOM 2208 N N . TYR B 1 140 ? 35.952 4.804 30.611 1.00 21.47 141 TYR B N 1
ATOM 2209 C CA . TYR B 1 140 ? 34.628 5.136 30.201 1.00 21.56 141 TYR B CA 1
ATOM 2210 C C . TYR B 1 140 ? 34.625 5.748 28.833 1.00 22.85 141 TYR B C 1
ATOM 2211 O O . TYR B 1 140 ? 35.538 6.509 28.454 1.00 21.90 141 TYR B O 1
ATOM 2220 N N . GLU B 1 141 ? 33.607 5.395 28.075 1.00 19.59 142 GLU B N 1
ATOM 2221 C CA . GLU B 1 141 ? 33.443 5.900 26.727 1.00 20.95 142 GLU B CA 1
ATOM 2222 C C . GLU B 1 141 ? 32.230 6.789 26.600 1.00 22.00 142 GLU B C 1
ATOM 2223 O O . GLU B 1 141 ? 31.129 6.331 26.929 1.00 19.64 142 GLU B O 1
ATOM 2229 N N . ILE B 1 142 ? 32.448 8.019 26.118 1.00 20.45 143 ILE B N 1
ATOM 2230 C CA . ILE B 1 142 ? 31.388 9.035 26.041 1.00 20.23 143 ILE B CA 1
ATOM 2231 C C . ILE B 1 142 ? 30.326 8.536 25.060 1.00 24.85 143 ILE B C 1
ATOM 2232 O O . ILE B 1 142 ? 30.591 8.123 23.924 1.00 20.39 143 ILE B O 1
ATOM 2237 N N . ASN B 1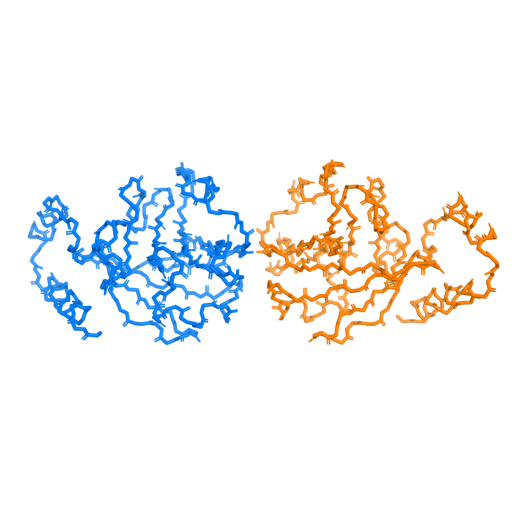 143 ? 29.090 8.511 25.532 1.00 21.09 144 ASN B N 1
ATOM 2238 C CA . ASN B 1 143 ? 27.999 8.134 24.661 1.00 22.63 144 ASN B CA 1
ATOM 2239 C C . ASN B 1 143 ? 26.850 9.158 24.563 1.00 21.40 144 ASN B C 1
ATOM 2240 O O . ASN B 1 143 ? 25.937 8.935 23.849 1.00 21.22 144 ASN B O 1
ATOM 2245 N N . GLU B 1 144 ? 26.893 10.242 25.338 1.00 21.19 145 GLU B N 1
ATOM 2246 C CA . GLU B 1 144 ? 25.881 11.269 25.277 1.00 23.30 145 GLU B CA 1
ATOM 2247 C C . GLU B 1 144 ? 26.465 12.606 25.700 1.00 20.36 145 GLU B C 1
ATOM 2248 O O . GLU B 1 144 ? 27.211 12.693 26.678 1.00 21.80 145 GLU B O 1
ATOM 2254 N N . ILE B 1 145 ? 26.117 13.637 24.930 1.00 19.82 146 ILE B N 1
ATOM 2255 C CA . ILE B 1 145 ? 26.462 14.972 25.212 1.00 18.67 146 ILE B CA 1
ATOM 2256 C C . ILE B 1 145 ? 25.218 15.850 25.001 1.00 21.38 146 ILE B C 1
ATOM 2257 O O . ILE B 1 145 ? 24.647 15.847 23.944 1.00 21.50 146 ILE B O 1
ATOM 2262 N N . PHE B 1 146 ? 24.893 16.700 25.980 1.00 19.90 147 PHE B N 1
ATOM 2263 C CA . PHE B 1 146 ? 23.719 17.544 25.838 1.00 19.57 147 PHE B CA 1
ATOM 2264 C C . PHE B 1 146 ? 23.736 18.730 26.766 1.00 20.89 147 PHE B C 1
ATOM 2265 O O . PHE B 1 146 ? 24.526 18.768 27.712 1.00 21.67 147 PHE B O 1
ATOM 2273 N N . VAL B 1 147 ? 22.819 19.675 26.493 1.00 18.94 148 VAL B N 1
ATOM 2274 C CA . VAL B 1 147 ? 22.708 20.876 27.263 1.00 20.51 148 VAL B CA 1
ATOM 2275 C C . VAL B 1 147 ? 21.362 20.762 28.010 1.00 24.72 148 VAL B C 1
ATOM 2276 O O . VAL B 1 147 ? 20.381 20.329 27.432 1.00 21.24 148 VAL B O 1
ATOM 2280 N N . THR B 1 148 ? 21.330 21.134 29.268 1.00 21.69 149 THR B N 1
ATOM 2281 C CA . THR B 1 148 ? 20.145 21.065 30.071 1.00 25.37 149 THR B CA 1
ATOM 2282 C C . THR B 1 148 ? 20.120 22.222 31.077 1.00 26.70 149 THR B C 1
ATOM 2283 O O . THR B 1 148 ? 21.020 23.063 31.081 1.00 22.69 149 THR B O 1
ATOM 2287 N N . SER B 1 149 ? 19.027 22.331 31.872 1.00 28.08 150 SER B N 1
ATOM 2288 C CA . SER B 1 149 ? 18.941 23.423 32.855 1.00 24.65 150 SER B CA 1
ATOM 2289 C C . SER B 1 149 ? 19.616 23.067 34.126 1.00 27.76 150 SER B C 1
ATOM 2290 O O . SER B 1 149 ? 19.810 21.881 34.458 1.00 26.63 150 SER B O 1
ATOM 2293 N N . PRO B 1 150 ? 19.920 24.101 34.926 1.00 30.23 151 PRO B N 1
ATOM 2294 C CA . PRO B 1 150 ? 20.473 23.851 36.252 1.00 33.07 151 PRO B CA 1
ATOM 2295 C C . PRO B 1 150 ? 19.513 23.115 37.174 1.00 35.95 151 PRO B C 1
ATOM 2296 O O . PRO B 1 150 ? 19.936 22.608 38.156 1.00 41.91 151 PRO B O 1
ATOM 2300 N N . SER B 1 151 ? 18.235 23.048 36.851 1.00 34.16 152 SER B N 1
ATOM 2301 C CA . SER B 1 151 ? 17.265 22.347 37.699 1.00 36.66 152 SER B CA 1
ATOM 2302 C C . SER B 1 151 ? 17.061 20.905 37.281 1.00 38.59 152 SER B C 1
ATOM 2303 O O . SER B 1 151 ? 16.309 20.182 37.921 1.00 37.93 152 SER B O 1
ATOM 2306 N N . ASP B 1 152 ? 17.747 20.454 36.226 1.00 33.32 153 ASP B N 1
ATOM 2307 C CA . ASP B 1 152 ? 17.604 19.070 35.770 1.00 32.98 153 ASP B CA 1
ATOM 2308 C C . ASP B 1 152 ? 18.501 18.199 36.643 1.00 39.66 153 ASP B C 1
ATOM 2309 O O . ASP B 1 152 ? 19.694 17.979 36.383 1.00 38.21 153 ASP B O 1
ATOM 2314 N N . THR B 1 153 ? 17.909 17.712 37.717 1.00 35.22 154 THR B N 1
ATOM 2315 C CA . THR B 1 153 ? 18.610 16.905 38.697 1.00 38.18 154 THR B CA 1
ATOM 2316 C C . THR B 1 153 ? 18.744 15.483 38.227 1.00 32.39 154 THR B C 1
ATOM 2317 O O . THR B 1 153 ? 19.535 14.697 38.792 1.00 39.63 154 THR B O 1
ATOM 2321 N N . ASP B 1 154 ? 17.965 15.119 37.214 1.00 27.71 155 ASP B N 1
ATOM 2322 C CA . ASP B 1 154 ? 17.965 13.730 36.730 1.00 30.04 155 ASP B CA 1
ATOM 2323 C C . ASP B 1 154 ? 19.309 13.300 36.151 1.00 29.80 155 ASP B C 1
ATOM 2324 O O . ASP B 1 154 ? 19.587 12.112 36.090 1.00 28.15 155 ASP B O 1
ATOM 2329 N N . VAL B 1 155 ? 20.152 14.272 35.808 1.00 27.90 156 VAL B N 1
ATOM 2330 C CA . VAL B 1 155 ? 21.472 13.929 35.288 1.00 26.71 156 VAL B CA 1
ATOM 2331 C C . VAL B 1 155 ? 22.292 13.171 36.335 1.00 28.31 156 VAL B C 1
ATOM 2332 O O . VAL B 1 155 ? 23.257 12.485 35.983 1.00 26.60 156 VAL B O 1
ATOM 2336 N N . LEU B 1 156 ? 21.980 13.369 37.619 1.00 28.35 157 LEU B N 1
ATOM 2337 C CA . LEU B 1 156 ? 22.658 12.678 38.699 1.00 26.95 157 LEU B CA 1
ATOM 2338 C C . LEU B 1 156 ? 21.990 11.394 39.122 1.00 28.58 157 LEU B C 1
ATOM 2339 O O . LEU B 1 156 ? 22.475 10.735 40.067 1.00 27.14 157 LEU B O 1
ATOM 2344 N N . ASN B 1 157 ? 20.947 10.976 38.418 1.00 29.14 158 ASN B N 1
ATOM 2345 C CA . ASN B 1 157 ? 20.281 9.734 38.801 1.00 32.35 158 ASN B CA 1
ATOM 2346 C C . ASN B 1 157 ? 21.205 8.531 38.763 1.00 35.91 158 ASN B C 1
ATOM 2347 O O . ASN B 1 157 ? 22.148 8.501 37.952 1.00 27.93 158 ASN B O 1
ATOM 2352 N N . GLN B 1 158 ? 20.913 7.545 39.625 1.00 30.24 159 GLN B N 1
ATOM 2353 C CA . GLN B 1 158 ? 21.696 6.354 39.797 1.00 30.51 159 GLN B CA 1
ATOM 2354 C C . GLN B 1 158 ? 20.932 5.124 39.333 1.00 38.56 159 GLN B C 1
ATOM 2355 O O . GLN B 1 158 ? 20.025 4.651 40.006 1.00 40.68 159 GLN B O 1
ATOM 2361 N N . ASN B 1 159 ? 21.224 4.650 38.143 1.00 36.49 160 ASN B N 1
ATOM 2362 C CA . ASN B 1 159 ? 20.668 3.401 37.682 1.00 36.87 160 ASN B CA 1
ATOM 2363 C C . ASN B 1 159 ? 21.702 2.322 37.956 1.00 39.88 160 ASN B C 1
ATOM 2364 O O . ASN B 1 159 ? 22.732 2.226 37.266 1.00 40.85 160 ASN B O 1
ATOM 2369 N N . LEU B 1 160 ? 21.419 1.483 38.959 1.00 38.25 161 LEU B N 1
ATOM 2370 C CA . LEU B 1 160 ? 22.332 0.442 39.369 1.00 37.78 161 LEU B CA 1
ATOM 2371 C C . LEU B 1 160 ? 22.413 -0.733 38.442 1.00 34.75 161 LEU B C 1
ATOM 2372 O O . LEU B 1 160 ? 23.237 -1.602 38.628 1.00 35.56 161 LEU B O 1
ATOM 2377 N N . ASP B 1 161 ? 21.607 -0.761 37.408 1.00 37.76 162 ASP B N 1
ATOM 2378 C CA . ASP B 1 161 ? 21.805 -1.745 36.335 1.00 46.02 162 ASP B CA 1
ATOM 2379 C C . ASP B 1 161 ? 22.920 -1.404 35.363 1.00 46.60 162 ASP B C 1
ATOM 2380 O O . ASP B 1 161 ? 23.254 -2.228 34.531 1.00 43.41 162 ASP B O 1
ATOM 2385 N N . GLU B 1 162 ? 23.468 -0.198 35.418 1.00 39.16 163 GLU B N 1
ATOM 2386 C CA . GLU B 1 162 ? 24.573 0.136 34.526 1.00 35.63 163 GLU B CA 1
ATOM 2387 C C . GLU B 1 162 ? 25.725 0.698 35.320 1.00 31.54 163 GLU B C 1
ATOM 2388 O O . GLU B 1 162 ? 25.607 0.862 36.507 1.00 29.19 163 GLU B O 1
ATOM 2394 N N . LYS B 1 163 ? 26.858 0.938 34.648 1.00 26.88 164 LYS B N 1
ATOM 2395 C CA . LYS B 1 163 ? 28.015 1.579 35.246 1.00 24.83 164 LYS B CA 1
ATOM 2396 C C . LYS B 1 163 ? 28.386 2.728 34.308 1.00 25.45 164 LYS B C 1
ATOM 2397 O O . LYS B 1 163 ? 28.872 2.467 33.203 1.00 24.10 164 LYS B O 1
ATOM 2403 N N . THR B 1 164 ? 28.073 3.965 34.710 1.00 25.45 165 THR B N 1
ATOM 2404 C CA . THR B 1 164 ? 28.220 5.142 33.867 1.00 23.49 165 THR B CA 1
ATOM 2405 C C . THR B 1 164 ? 28.893 6.216 34.669 1.00 22.12 165 THR B C 1
ATOM 2406 O O . THR B 1 164 ? 29.116 6.068 35.863 1.00 22.71 165 THR B O 1
ATOM 2410 N N . MET B 1 165 ? 29.238 7.304 33.983 1.00 20.49 166 MET B N 1
ATOM 2411 C CA . MET B 1 165 ? 29.712 8.477 34.650 1.00 21.00 166 MET B CA 1
ATOM 2412 C C . MET B 1 165 ? 29.125 9.719 33.987 1.00 19.05 166 MET B C 1
ATOM 2413 O O . MET B 1 165 ? 28.680 9.680 32.838 1.00 20.34 166 MET B O 1
ATOM 2418 N N . THR B 1 166 ? 29.225 10.811 34.704 1.00 18.10 167 THR B N 1
ATOM 2419 C CA . THR B 1 166 ? 28.686 12.096 34.279 1.00 19.56 167 THR B CA 1
ATOM 2420 C C . THR B 1 166 ? 29.634 13.213 34.651 1.00 19.23 167 THR B C 1
ATOM 2421 O O . THR B 1 166 ? 30.111 13.222 35.771 1.00 18.74 167 THR B O 1
ATOM 2425 N N A ILE B 1 167 ? 29.873 14.147 33.713 0.50 20.29 168 ILE B N 1
ATOM 2426 N N B ILE B 1 167 ? 29.968 14.104 33.693 0.50 17.19 168 ILE B N 1
ATOM 2427 C CA A ILE B 1 167 ? 30.567 15.373 34.007 0.50 22.66 168 ILE B CA 1
ATOM 2428 C CA B ILE B 1 167 ? 30.585 15.359 34.043 0.50 16.73 168 ILE B CA 1
ATOM 2429 C C A ILE B 1 167 ? 29.605 16.539 33.817 0.50 19.89 168 ILE B C 1
ATOM 2430 C C B ILE B 1 167 ? 29.624 16.546 33.818 0.50 16.85 168 ILE B C 1
ATOM 2431 O O A ILE B 1 167 ? 28.947 16.632 32.771 0.50 21.16 168 ILE B O 1
ATOM 2432 O O B ILE B 1 167 ? 28.983 16.663 32.764 0.50 18.31 168 ILE B O 1
ATOM 2441 N N . VAL B 1 168 ? 29.478 17.385 34.840 1.00 18.80 169 VAL B N 1
ATOM 2442 C CA . VAL B 1 168 ? 28.587 18.571 34.761 1.00 20.05 169 VAL B CA 1
ATOM 2443 C C . VAL B 1 168 ? 29.450 19.817 34.751 1.00 22.25 169 VAL B C 1
ATOM 2444 O O . VAL B 1 168 ? 30.167 20.055 35.713 1.00 20.08 169 VAL B O 1
ATOM 2448 N N . THR B 1 169 ? 29.279 20.646 33.719 1.00 21.09 170 THR B N 1
ATOM 2449 C CA . THR B 1 169 ? 29.881 21.982 33.614 1.00 20.75 170 THR B CA 1
ATOM 2450 C C . THR B 1 169 ? 28.793 22.977 33.201 1.00 22.69 170 THR B C 1
ATOM 2451 O O . THR B 1 169 ? 27.645 22.574 32.995 1.00 19.37 170 THR B O 1
ATOM 2455 N N A CYS B 1 170 ? 29.151 24.257 33.074 0.70 22.91 171 CYS B N 1
ATOM 2456 N N B CYS B 1 170 ? 29.117 24.261 33.107 0.30 22.11 171 CYS B N 1
ATOM 2457 C CA A CYS B 1 170 ? 28.237 25.311 32.613 0.70 25.62 171 CYS B CA 1
ATOM 2458 C CA B CYS B 1 170 ? 28.128 25.240 32.661 0.30 23.14 171 CYS B CA 1
ATOM 2459 C C A CYS B 1 170 ? 28.413 25.633 31.146 0.70 24.53 171 CYS B C 1
ATOM 2460 C C B CYS B 1 170 ? 28.413 25.729 31.241 0.30 22.74 171 CYS B C 1
ATOM 2461 O O A CYS B 1 170 ? 29.478 25.430 30.535 0.70 21.09 171 CYS B O 1
ATOM 2462 O O B CYS B 1 170 ? 29.547 25.685 30.753 0.30 22.62 171 CYS B O 1
ATOM 2467 N N . THR B 1 171 ? 27.355 26.164 30.572 1.00 20.44 172 THR B N 1
ATOM 2468 C CA . THR B 1 171 ? 27.437 26.707 29.213 1.00 20.00 172 THR B CA 1
ATOM 2469 C C . THR B 1 171 ? 26.395 27.795 29.054 1.00 20.92 172 THR B C 1
ATOM 2470 O O . THR B 1 171 ? 25.597 28.054 29.964 1.00 21.72 172 THR B O 1
ATOM 2474 N N . ASN B 1 172 ? 26.520 28.515 27.949 1.00 21.40 173 ASN B N 1
ATOM 2475 C CA . ASN B 1 172 ? 25.583 29.605 27.630 1.00 24.38 173 ASN B CA 1
ATOM 2476 C C . ASN B 1 172 ? 25.622 30.705 28.686 1.00 23.79 173 ASN B C 1
ATOM 2477 O O . ASN B 1 172 ? 24.613 31.047 29.348 1.00 21.29 173 ASN B O 1
ATOM 2482 N N . ARG B 1 173 ? 26.800 31.250 28.857 1.00 23.02 174 ARG B N 1
ATOM 2483 C CA . ARG B 1 173 ? 27.002 32.368 29.774 1.00 25.97 174 ARG B CA 1
ATOM 2484 C C . ARG B 1 173 ? 26.581 31.986 31.175 1.00 27.40 174 ARG B C 1
ATOM 2485 O O . ARG B 1 173 ? 25.969 32.762 31.924 1.00 22.28 174 ARG B O 1
ATOM 2493 N N . GLY B 1 174 ? 26.841 30.740 31.542 1.00 25.92 175 GLY B N 1
ATOM 2494 C CA . GLY B 1 174 ? 26.513 30.291 32.882 1.00 25.56 175 GLY B CA 1
ATOM 2495 C C . GLY B 1 174 ? 25.087 29.887 33.087 1.00 28.57 175 GLY B C 1
ATOM 2496 O O . GLY B 1 174 ? 24.747 29.427 34.177 1.00 27.82 175 GLY B O 1
ATOM 2497 N N . LYS B 1 175 ? 24.227 30.060 32.078 1.00 27.17 176 LYS B N 1
ATOM 2498 C CA . LYS B 1 175 ? 22.802 29.819 32.287 1.00 28.51 176 LYS B CA 1
ATOM 2499 C C . LYS B 1 175 ? 22.376 28.358 32.269 1.00 26.38 176 LYS B C 1
ATOM 2500 O O . LYS B 1 175 ? 21.367 27.974 32.872 1.00 26.59 176 LYS B O 1
ATOM 2506 N N . ASP B 1 176 ? 23.081 27.545 31.510 1.00 23.82 177 ASP B N 1
ATOM 2507 C CA . ASP B 1 176 ? 22.704 26.201 31.298 1.00 23.13 177 ASP B CA 1
ATOM 2508 C C . ASP B 1 176 ? 23.819 25.272 31.776 1.00 25.17 177 ASP B C 1
ATOM 2509 O O . ASP B 1 176 ? 24.908 25.698 32.166 1.00 23.41 177 ASP B O 1
ATOM 2514 N N . ARG B 1 177 ? 23.533 24.002 31.726 1.00 19.45 178 ARG B N 1
ATOM 2515 C CA . ARG B 1 177 ? 24.519 22.965 32.125 1.00 22.43 178 ARG B CA 1
ATOM 2516 C C . ARG B 1 177 ? 24.882 22.128 30.922 1.00 20.26 178 ARG B C 1
ATOM 2517 O O . ARG B 1 177 ? 24.019 21.685 30.184 1.00 23.03 178 ARG B O 1
ATOM 2525 N N . TYR B 1 178 ? 26.175 21.875 30.757 1.00 21.55 179 TYR B N 1
ATOM 2526 C CA . TYR B 1 178 ? 26.691 21.027 29.724 1.00 18.46 179 TYR B CA 1
ATOM 2527 C C . TYR B 1 178 ? 27.022 19.690 30.363 1.00 19.35 179 TYR B C 1
ATOM 2528 O O . TYR B 1 178 ? 27.734 19.629 31.364 1.00 18.36 179 TYR B O 1
ATOM 2537 N N . ILE B 1 179 ? 26.441 18.639 29.834 1.00 16.23 180 ILE B N 1
ATOM 2538 C CA . ILE B 1 179 ? 26.492 17.322 30.376 1.00 17.44 180 ILE B CA 1
ATOM 2539 C C . ILE B 1 179 ? 27.202 16.359 29.412 1.00 18.51 180 ILE B C 1
ATOM 2540 O O . ILE B 1 179 ? 26.813 16.171 28.266 1.00 18.08 180 ILE B O 1
ATOM 2545 N N . VAL B 1 180 ? 28.183 15.650 29.950 1.00 18.10 181 VAL B N 1
ATOM 2546 C CA . VAL B 1 180 ? 28.898 14.613 29.244 1.00 16.38 181 VAL B CA 1
ATOM 2547 C C . VAL B 1 180 ? 28.725 13.334 30.042 1.00 16.45 181 VAL B C 1
ATOM 2548 O O . VAL B 1 180 ? 28.988 13.307 31.242 1.00 19.47 181 VAL B O 1
ATOM 2552 N N . LYS B 1 181 ? 28.170 12.314 29.405 1.00 16.49 182 LYS B N 1
ATOM 2553 C CA . LYS B 1 181 ? 27.928 11.016 30.001 1.00 20.64 182 LYS B CA 1
ATOM 2554 C C . LYS B 1 181 ? 28.688 9.965 29.248 1.00 20.33 182 LYS B C 1
ATOM 2555 O O . LYS B 1 181 ? 28.847 10.072 28.039 1.00 20.23 182 LYS B O 1
ATOM 2561 N N . ALA B 1 182 ? 29.125 8.959 29.987 1.00 19.14 183 ALA B N 1
ATOM 2562 C CA . ALA B 1 182 ? 30.008 7.967 29.420 1.00 20.40 183 ALA B CA 1
ATOM 2563 C C . ALA B 1 182 ? 29.684 6.639 30.122 1.00 21.07 183 ALA B C 1
ATOM 2564 O O . ALA B 1 182 ? 29.214 6.618 31.273 1.00 23.85 183 ALA B O 1
ATOM 2566 N N . LYS B 1 183 ? 29.836 5.543 29.385 1.00 23.44 184 LYS B N 1
ATOM 2567 C CA . LYS B 1 183 ? 29.540 4.185 29.914 1.00 27.41 184 LYS B CA 1
ATOM 2568 C C . LYS B 1 183 ? 30.858 3.453 30.151 1.00 25.86 184 LYS B C 1
ATOM 2569 O O . LYS B 1 183 ? 31.787 3.587 29.351 1.00 22.38 184 LYS B O 1
ATOM 2575 N N . LEU B 1 184 ? 30.932 2.644 31.207 1.00 23.41 185 LEU B N 1
ATOM 2576 C CA . LEU B 1 184 ? 32.132 1.898 31.487 1.00 23.60 185 LEU B CA 1
ATOM 2577 C C . LEU B 1 184 ? 32.365 0.891 30.384 1.00 28.83 185 LEU B C 1
ATOM 2578 O O . LEU B 1 184 ? 31.459 0.225 29.988 1.00 23.97 185 LEU B O 1
ATOM 2583 N N . ILE B 1 185 ? 33.594 0.792 29.895 1.00 24.36 186 ILE B N 1
ATOM 2584 C CA . ILE B 1 185 ? 33.975 -0.185 28.943 1.00 28.23 186 ILE B CA 1
ATOM 2585 C C . ILE B 1 185 ? 34.485 -1.386 29.717 1.00 33.63 186 ILE B C 1
ATOM 2586 O O . ILE B 1 185 ? 35.369 -1.287 30.599 1.00 29.57 186 ILE B O 1
ATOM 2591 N N . GLY B 1 186 ? 33.949 -2.544 29.384 1.00 30.94 187 GLY B N 1
ATOM 2592 C CA . GLY B 1 186 ? 34.348 -3.795 30.081 1.00 38.17 187 GLY B CA 1
ATOM 2593 C C . GLY B 1 186 ? 33.448 -4.963 29.705 1.00 38.69 187 GLY B C 1
ATOM 2594 O O . GLY B 1 186 ? 33.620 -6.059 30.275 1.00 36.67 187 GLY B O 1
#

Solvent-accessible surface area: 16298 Å² total; per-residue (Å²): 112,89,63,31,106,116,9,20,59,81,5,80,126,44,64,139,78,62,132,102,86,29,131,103,33,110,112,131,51,148,80,31,52,13,15,0,23,0,26,0,121,102,25,52,2,95,8,1,0,0,19,0,25,61,85,113,13,18,111,55,5,2,0,0,37,76,143,15,10,44,10,9,86,76,0,4,1,0,0,1,1,26,72,81,77,122,55,34,74,37,1,180,39,11,69,112,3,57,35,38,24,84,0,72,0,16,22,27,88,65,96,35,36,0,50,1,38,48,7,26,35,25,49,78,99,47,96,91,11,45,86,64,82,122,130,91,80,27,0,0,0,10,1,9,44,80,219,12,129,32,31,17,0,1,35,1,86,47,87,59,99,94,66,44,122,123,15,21,63,76,9,82,107,48,75,126,69,74,112,147,70,15,133,103,32,95,117,125,60,145,72,31,36,13,9,0,20,0,26,0,122,101,21,53,2,97,7,1,0,0,28,0,27,60,105,110,12,15,100,56,7,3,0,4,35,62,148,15,10,53,10,8,86,74,0,4,0,0,0,2,1,27,83,99,78,105,49,29,120,27,4,161,48,12,76,112,4,54,31,37,25,79,0,72,0,18,23,26,81,65,104,42,47,0,51,1,30,49,5,29,37,25,48,77,91,46,99,93,12,50,89,62,81,120,132,97,84,28,0,0,1,9,1,8,41,60,198,10,118,32,32,14,0,1,30,0,93,40,76,118

Radius of gyration: 23.2 Å; Cα contacts (8 Å, |Δi|>4): 768; chains: 2; bounding box: 54×36×65 Å

Foldseek 3Di:
DVLFVVLFVVQVVCLPPDDVSQVVVVPVADFQHWFKWKDFPQQGQTGTEGEDDDLVNLVHHWYWHHPADDAPAQWETEIEQARQLGGNVSCVPVVPDDFQGWMWIGGSVDIWIWGWHDKDKAAPVPPCLRGTHRVFHKYKYWHADDSSGIIIIIMTGTDD/DVLQVVLFVVQVVCLPDDVVVLVVVVVDADFSHFFKWKDFPVQGQTGTETEDDDPVNQVRHWYWHPPADDAPAAWETEIEQADQLGGNPSCPPVVVDDFQGWMWIGGSPDIWIWTWHDKDKAAPPPPCLRGTHRVFHKYKYWDADDSRGIIIITMTGTDD